Protein AF-A0A4R4PJL5-F1 (afdb_monomer_lite)

Radius of gyration: 44.35 Å; chains: 1; bounding box: 96×37×121 Å

Foldseek 3Di:
DVPVVVVVVVVVVVVVVVVVVVVVVVVVVVVVVVVVVVVVVVVVVVCVVVVVVVVVVVVVVVVVVVVVVVLVVVQVVLVVLQVVCCVQQPALQFDDPVPHAQDEADVPDDDGWHFQAWDDDPNHDTHTDTDDDDVRDDDDDDDPPQQSVLSSLLSNVRSSVSHHDPPPAAAEDEDPVPPCGSCVVVVVVVVVVRYHYDD

Structure (mmCIF, N/CA/C/O backbone):
data_AF-A0A4R4PJL5-F1
#
_entry.id   AF-A0A4R4PJL5-F1
#
loop_
_atom_site.group_PDB
_atom_site.id
_atom_site.type_symbol
_atom_site.label_atom_id
_atom_site.label_alt_id
_atom_site.label_comp_id
_atom_site.label_asym_id
_atom_site.label_entity_id
_atom_site.label_seq_id
_atom_site.pdbx_PDB_ins_code
_atom_site.Cartn_x
_atom_site.Cartn_y
_atom_site.Cartn_z
_atom_site.occupancy
_atom_site.B_iso_or_equiv
_atom_site.auth_seq_id
_atom_site.auth_comp_id
_atom_site.auth_asym_id
_atom_site.auth_atom_id
_atom_site.pdbx_PDB_model_num
ATOM 1 N N . MET A 1 1 ? -71.526 -13.213 85.455 1.00 49.28 1 MET A N 1
ATOM 2 C CA . MET A 1 1 ? -71.205 -12.219 84.395 1.00 49.28 1 MET A CA 1
ATOM 3 C C . MET A 1 1 ? -69.701 -11.999 84.158 1.00 49.28 1 MET A C 1
ATOM 5 O O . MET A 1 1 ? -69.358 -11.581 83.060 1.00 49.28 1 MET A O 1
ATOM 9 N N . ALA A 1 2 ? -68.799 -12.297 85.107 1.00 59.19 2 ALA A N 1
ATOM 10 C CA . ALA A 1 2 ? -67.344 -12.123 84.934 1.00 59.19 2 ALA A CA 1
ATOM 11 C C . ALA A 1 2 ? -66.701 -13.035 83.856 1.00 59.19 2 ALA A C 1
ATOM 13 O O . ALA A 1 2 ? -65.750 -12.634 83.193 1.00 59.19 2 ALA A O 1
ATOM 14 N N . ASP A 1 3 ? -67.277 -14.215 83.620 1.00 73.62 3 ASP A N 1
ATOM 15 C CA . ASP A 1 3 ? -66.709 -15.276 82.773 1.00 73.62 3 ASP A CA 1
ATOM 16 C C . ASP A 1 3 ? -66.731 -14.956 81.258 1.00 73.62 3 ASP A C 1
ATOM 18 O O . ASP A 1 3 ? -65.735 -15.085 80.546 1.00 73.62 3 ASP A O 1
ATOM 22 N N . ARG A 1 4 ? -67.835 -14.372 80.761 1.00 75.88 4 ARG A N 1
ATOM 23 C CA . ARG A 1 4 ? -67.948 -13.934 79.353 1.00 75.88 4 ARG A CA 1
ATOM 24 C C . ARG A 1 4 ? -66.976 -12.808 78.997 1.00 75.88 4 ARG A C 1
ATOM 26 O O . ARG A 1 4 ? -66.487 -12.761 77.873 1.00 75.88 4 ARG A O 1
ATOM 33 N N . ARG A 1 5 ? -66.688 -11.896 79.935 1.00 79.81 5 ARG A N 1
ATOM 34 C CA . ARG A 1 5 ? -65.747 -10.781 79.717 1.00 79.81 5 ARG A CA 1
ATOM 35 C C . ARG A 1 5 ? -64.306 -11.284 79.623 1.00 79.81 5 ARG A C 1
ATOM 37 O O . ARG A 1 5 ? -63.577 -10.849 78.737 1.00 79.81 5 ARG A O 1
ATOM 44 N N . ALA A 1 6 ? -63.923 -12.228 80.483 1.00 82.38 6 ALA A N 1
ATOM 45 C CA . ALA A 1 6 ? -62.601 -12.851 80.457 1.00 82.38 6 ALA A CA 1
ATOM 46 C C . ALA A 1 6 ? -62.358 -13.644 79.159 1.00 82.38 6 ALA A C 1
ATOM 48 O O . ALA A 1 6 ? -61.310 -13.483 78.529 1.00 82.38 6 ALA A O 1
ATOM 49 N N . GLN A 1 7 ? -63.351 -14.416 78.697 1.00 83.75 7 GLN A N 1
ATOM 50 C CA . GLN A 1 7 ? -63.283 -15.118 77.407 1.00 83.75 7 GLN A CA 1
ATOM 51 C C . GLN A 1 7 ? -63.130 -14.161 76.218 1.00 83.75 7 GLN A C 1
ATOM 53 O O . GLN A 1 7 ? -62.344 -14.424 75.308 1.00 83.75 7 GLN A O 1
ATOM 58 N N . LEU A 1 8 ? -63.845 -13.031 76.227 1.00 88.69 8 LEU A N 1
ATOM 59 C CA . LEU A 1 8 ? -63.773 -12.046 75.146 1.00 88.69 8 LEU A CA 1
ATOM 60 C C . LEU A 1 8 ? -62.391 -11.381 75.084 1.00 88.69 8 LEU A C 1
ATOM 62 O O . LEU A 1 8 ? -61.815 -11.263 74.005 1.00 88.69 8 LEU A O 1
ATOM 66 N N . VAL A 1 9 ? -61.819 -11.027 76.240 1.00 90.88 9 VAL A N 1
ATOM 67 C CA . VAL A 1 9 ? -60.454 -10.481 76.334 1.00 90.88 9 VAL A CA 1
ATOM 68 C C . VAL A 1 9 ? -59.410 -11.503 75.877 1.00 90.88 9 VAL A C 1
ATOM 70 O O . VAL A 1 9 ? -58.484 -11.141 75.152 1.00 90.88 9 VAL A O 1
ATOM 73 N N . SER A 1 10 ? -59.556 -12.776 76.257 1.00 91.44 10 SER A N 1
ATOM 74 C CA . SER A 1 10 ? -58.660 -13.854 75.816 1.00 91.44 10 SER A CA 1
ATOM 75 C C . SER A 1 10 ? -58.703 -14.040 74.296 1.00 91.44 10 SER A C 1
ATOM 77 O O . SER A 1 10 ? -57.653 -14.064 73.654 1.00 91.44 10 SER A O 1
ATOM 79 N N . ARG A 1 11 ? -59.904 -14.059 73.702 1.00 91.50 11 ARG A N 1
ATOM 80 C CA . ARG A 1 11 ? -60.079 -14.167 72.248 1.00 91.50 11 ARG A CA 1
ATOM 81 C C . ARG A 1 11 ? -59.463 -12.977 71.511 1.00 91.50 11 ARG A C 1
ATOM 83 O O . ARG A 1 11 ? -58.717 -13.190 70.564 1.00 91.50 11 ARG A O 1
ATOM 90 N N . VAL A 1 12 ? -59.706 -11.748 71.975 1.00 93.06 12 VAL A N 1
ATOM 91 C CA . VAL A 1 12 ? -59.110 -10.535 71.384 1.00 93.06 12 VAL A CA 1
ATOM 92 C C . VAL A 1 12 ? -57.582 -10.575 71.463 1.00 93.06 12 VAL A C 1
ATOM 94 O O . VAL A 1 12 ? -56.914 -10.271 70.477 1.00 93.06 12 VAL A O 1
ATOM 97 N N . ARG A 1 13 ? -57.011 -10.997 72.599 1.00 94.25 13 ARG A N 1
ATOM 98 C CA . ARG A 1 13 ? -55.556 -11.175 72.736 1.00 94.25 13 ARG A CA 1
ATOM 99 C C . ARG A 1 13 ? -55.007 -12.232 71.781 1.00 94.25 13 ARG A C 1
ATOM 101 O O . ARG A 1 13 ? -53.966 -11.983 71.186 1.00 94.25 13 ARG A O 1
ATOM 108 N N . GLY A 1 14 ? -55.704 -13.357 71.614 1.00 94.62 14 GLY A N 1
ATOM 109 C CA . GLY A 1 14 ? -55.338 -14.396 70.649 1.00 94.62 14 GLY A CA 1
ATOM 110 C C . GLY A 1 14 ? -55.304 -13.854 69.221 1.00 94.62 14 GLY A C 1
ATOM 111 O O . GLY A 1 14 ? -54.267 -13.896 68.573 1.00 94.62 14 GLY A O 1
ATOM 112 N N . THR A 1 15 ? -56.389 -13.214 68.776 1.00 94.69 15 THR A N 1
ATOM 113 C CA . THR A 1 15 ? -56.478 -12.645 67.421 1.00 94.69 15 THR A CA 1
ATOM 114 C C . THR A 1 15 ? -55.427 -11.560 67.168 1.00 94.69 15 THR A C 1
ATOM 116 O O . THR A 1 15 ? -54.854 -11.499 66.082 1.00 94.69 15 THR A O 1
ATOM 119 N N . LEU A 1 16 ? -55.134 -10.713 68.162 1.00 95.44 16 LEU A N 1
ATOM 120 C CA . LEU A 1 16 ? -54.072 -9.709 68.055 1.00 95.44 16 LEU A CA 1
ATOM 121 C C . LEU A 1 16 ? -52.676 -10.341 68.023 1.00 95.44 16 LEU A C 1
ATOM 123 O O . LEU A 1 16 ? -51.830 -9.874 67.264 1.00 95.44 16 LEU A O 1
ATOM 127 N N . ALA A 1 17 ? -52.429 -11.389 68.812 1.00 94.94 17 ALA A N 1
ATOM 128 C CA . ALA A 1 17 ? -51.160 -12.113 68.798 1.00 94.94 17 ALA A CA 1
ATOM 129 C C . ALA A 1 17 ? -50.922 -12.795 67.442 1.00 94.94 17 ALA A C 1
ATOM 131 O O . ALA A 1 17 ? -49.832 -12.660 66.883 1.00 94.94 17 ALA A O 1
ATOM 132 N N . ASP A 1 18 ? -51.953 -13.425 66.878 1.00 95.75 18 ASP A N 1
ATOM 133 C CA . ASP A 1 18 ? -51.903 -14.055 65.555 1.00 95.75 18 ASP A CA 1
ATOM 134 C C . ASP A 1 18 ? -51.653 -13.018 64.454 1.00 95.75 18 ASP A C 1
ATOM 136 O O . ASP A 1 18 ? -50.764 -13.189 63.615 1.00 95.75 18 ASP A O 1
ATOM 140 N N . ALA A 1 19 ? -52.380 -11.896 64.482 1.00 95.81 19 ALA A N 1
ATOM 141 C CA . ALA A 1 19 ? -52.200 -10.807 63.524 1.00 95.81 19 ALA A CA 1
ATOM 142 C C . ALA A 1 19 ? -50.794 -10.185 63.614 1.00 95.81 19 ALA A C 1
ATOM 144 O O . ALA A 1 19 ? -50.159 -9.911 62.589 1.00 95.81 19 ALA A O 1
ATOM 145 N N . LEU A 1 20 ? -50.279 -9.994 64.832 1.00 96.62 20 LEU A N 1
ATOM 146 C CA . LEU A 1 20 ? -48.929 -9.484 65.072 1.00 96.62 20 LEU A CA 1
ATOM 147 C C . LEU A 1 20 ? -47.867 -10.474 64.575 1.00 96.62 20 LEU A C 1
ATOM 149 O O . LEU A 1 20 ? -46.903 -10.061 63.929 1.00 96.62 20 LEU A O 1
ATOM 153 N N . GLY A 1 21 ? -48.056 -11.769 64.839 1.00 96.88 21 GLY A N 1
ATOM 154 C CA . GLY A 1 21 ? -47.198 -12.846 64.346 1.00 96.88 21 GLY A CA 1
ATOM 155 C C . GLY A 1 21 ? -47.143 -12.869 62.820 1.00 96.88 21 GLY A C 1
ATOM 156 O O . GLY A 1 21 ? -46.063 -12.754 62.244 1.00 96.88 21 GLY A O 1
ATOM 157 N N . ALA A 1 22 ? -48.305 -12.889 62.163 1.00 96.62 22 ALA A N 1
ATOM 158 C CA . ALA A 1 22 ? -48.406 -12.861 60.705 1.00 96.62 22 ALA A CA 1
ATOM 159 C C . ALA A 1 22 ? -47.743 -11.614 60.095 1.00 96.62 22 ALA A C 1
ATOM 161 O O . ALA A 1 22 ? -47.045 -11.706 59.082 1.00 96.62 22 ALA A O 1
ATOM 162 N N . THR A 1 23 ? -47.916 -10.447 60.723 1.00 97.00 23 THR A N 1
ATOM 163 C CA . THR A 1 23 ? -47.297 -9.195 60.263 1.00 97.00 23 THR A CA 1
ATOM 164 C C . THR A 1 23 ? -45.775 -9.235 60.403 1.00 97.00 23 THR A C 1
ATOM 166 O O . THR A 1 23 ? -45.067 -8.828 59.482 1.00 97.00 23 THR A O 1
ATOM 169 N N . ARG A 1 24 ? -45.252 -9.778 61.510 1.00 97.06 24 ARG A N 1
ATOM 170 C CA . ARG A 1 24 ? -43.805 -9.956 61.718 1.00 97.06 24 ARG A CA 1
ATOM 171 C C . ARG A 1 24 ? -43.193 -10.919 60.707 1.00 97.06 24 ARG A C 1
ATOM 173 O O . ARG A 1 24 ? -42.145 -10.605 60.152 1.00 97.06 24 ARG A O 1
ATOM 180 N N . THR A 1 25 ? -43.856 -12.039 60.417 1.00 97.50 25 THR A N 1
ATOM 181 C CA . THR A 1 25 ? -43.397 -12.990 59.394 1.00 97.50 25 THR A CA 1
ATOM 182 C C . THR A 1 25 ? -43.346 -12.342 58.011 1.00 97.50 25 THR A C 1
ATOM 184 O O . THR A 1 25 ? -42.352 -12.497 57.306 1.00 97.50 25 THR A O 1
ATOM 187 N N . ARG A 1 26 ? -44.370 -11.560 57.634 1.00 97.38 26 ARG A N 1
ATOM 188 C CA . ARG A 1 26 ? -44.377 -10.815 56.361 1.00 97.38 26 ARG A CA 1
ATOM 189 C C . ARG A 1 26 ? -43.272 -9.765 56.297 1.00 97.38 26 ARG A C 1
ATOM 191 O O . ARG A 1 26 ? -42.613 -9.651 55.270 1.00 97.38 26 ARG A O 1
ATOM 198 N N . LEU A 1 27 ? -43.054 -9.019 57.383 1.00 97.56 27 LEU A N 1
ATOM 199 C CA . LEU A 1 27 ? -41.984 -8.023 57.449 1.00 97.56 27 LEU A CA 1
ATOM 200 C C . LEU A 1 27 ? -40.609 -8.680 57.305 1.00 97.56 27 LEU A C 1
ATOM 202 O O . LEU A 1 27 ? -39.792 -8.199 56.527 1.00 97.56 27 LEU A O 1
ATOM 206 N N . PHE A 1 28 ? -40.373 -9.785 58.015 1.00 97.81 28 PHE A N 1
ATOM 207 C CA . PHE A 1 28 ? -39.121 -10.528 57.920 1.00 97.81 28 PHE A CA 1
ATOM 208 C C . PHE A 1 28 ? -38.890 -11.049 56.496 1.00 97.81 28 PHE A C 1
ATOM 210 O O . PHE A 1 28 ? -37.830 -10.802 55.929 1.00 97.81 28 PHE A O 1
ATOM 217 N N . ALA A 1 29 ? -39.902 -11.667 55.875 1.00 97.62 29 ALA A N 1
ATOM 218 C CA . ALA A 1 29 ? -39.821 -12.126 54.487 1.00 97.62 29 ALA A CA 1
ATOM 219 C C . ALA A 1 29 ? -39.496 -10.977 53.514 1.00 97.62 29 ALA A C 1
ATOM 221 O O . ALA A 1 29 ? -38.569 -11.092 52.715 1.00 97.62 29 ALA A O 1
ATOM 222 N N . ALA A 1 30 ? -40.178 -9.833 53.644 1.00 97.50 30 ALA A N 1
ATOM 223 C CA . ALA A 1 30 ? -39.917 -8.652 52.821 1.00 97.50 30 ALA A CA 1
ATOM 224 C C . ALA A 1 30 ? -38.500 -8.081 53.037 1.00 97.50 30 ALA A C 1
ATOM 226 O O . ALA A 1 30 ? -37.852 -7.639 52.088 1.00 97.50 30 ALA A O 1
ATOM 227 N N . GLN A 1 31 ? -37.984 -8.105 54.271 1.00 98.19 31 GLN A N 1
ATOM 228 C CA . GLN A 1 31 ? -36.610 -7.689 54.578 1.00 98.19 31 GLN A CA 1
ATOM 229 C C . GLN A 1 31 ? -35.574 -8.638 53.963 1.00 98.19 31 GLN A C 1
ATOM 231 O O . GLN A 1 31 ? -34.559 -8.175 53.427 1.00 98.19 31 GLN A O 1
ATOM 236 N N . THR A 1 32 ? -35.829 -9.947 53.993 1.00 98.06 32 THR A N 1
ATOM 237 C CA . THR A 1 32 ? -34.982 -10.946 53.332 1.00 98.06 32 THR A CA 1
ATOM 238 C C . THR A 1 32 ? -34.979 -10.745 51.815 1.00 98.06 32 THR A C 1
ATOM 240 O O . THR A 1 32 ? -33.905 -10.685 51.214 1.00 98.06 32 THR A O 1
ATOM 243 N N . GLU A 1 33 ? -36.148 -10.553 51.199 1.00 97.62 33 GLU A N 1
ATOM 244 C CA . GLU A 1 33 ? -36.272 -10.282 49.759 1.00 97.62 33 GLU A CA 1
ATOM 245 C C . GLU A 1 33 ? -35.556 -8.991 49.347 1.00 97.62 33 GLU A C 1
ATOM 247 O O . GLU A 1 33 ? -34.807 -8.981 48.366 1.00 97.62 33 GLU A O 1
ATOM 252 N N . LEU A 1 34 ? -35.715 -7.913 50.122 1.00 97.94 34 LEU A N 1
ATOM 253 C CA . LEU A 1 34 ? -35.029 -6.645 49.875 1.00 97.94 34 LEU A CA 1
ATOM 254 C C . LEU A 1 34 ? -33.505 -6.804 49.934 1.00 97.94 34 LEU A C 1
ATOM 256 O O . LEU A 1 34 ? -32.790 -6.251 49.096 1.00 97.94 34 LEU A O 1
ATOM 260 N N . THR A 1 35 ? -33.003 -7.559 50.911 1.00 98.00 35 THR A N 1
ATOM 261 C CA . THR A 1 35 ? -31.564 -7.810 51.070 1.00 98.00 35 THR A CA 1
ATOM 262 C C . THR A 1 35 ? -31.025 -8.607 49.883 1.00 98.00 35 THR A C 1
ATOM 264 O O . THR A 1 35 ? -30.080 -8.164 49.226 1.00 98.00 35 THR A O 1
ATOM 267 N N . ALA A 1 36 ? -31.699 -9.697 49.508 1.00 97.69 36 ALA A N 1
ATOM 268 C CA . ALA A 1 36 ? -31.338 -10.500 48.341 1.00 97.69 36 ALA A CA 1
ATOM 269 C C . ALA A 1 36 ? -31.388 -9.690 47.027 1.00 97.69 36 ALA A C 1
ATOM 271 O O . ALA A 1 36 ? -30.519 -9.837 46.158 1.00 97.69 36 ALA A O 1
ATOM 272 N N . GLY A 1 37 ? -32.380 -8.805 46.881 1.00 97.88 37 GLY A N 1
ATOM 273 C CA . GLY A 1 37 ? -32.510 -7.900 45.738 1.00 97.88 37 GLY A CA 1
ATOM 274 C C . GLY A 1 37 ? -31.362 -6.893 45.649 1.00 97.88 37 GLY A C 1
ATOM 275 O O . GLY A 1 37 ? -30.781 -6.711 44.575 1.00 97.88 37 GLY A O 1
ATOM 276 N N . ARG A 1 38 ? -30.974 -6.287 46.779 1.00 98.12 38 ARG A N 1
ATOM 277 C CA . ARG A 1 38 ? -29.840 -5.347 46.857 1.00 98.12 38 ARG A CA 1
ATOM 278 C C . ARG A 1 38 ? -28.518 -6.013 46.498 1.00 98.12 38 ARG A C 1
ATOM 280 O O . ARG A 1 38 ? -27.750 -5.454 45.716 1.00 98.12 38 ARG A O 1
ATOM 287 N N . GLU A 1 39 ? -28.273 -7.218 46.999 1.00 98.00 39 GLU A N 1
ATOM 288 C CA . GLU A 1 39 ? -27.071 -7.977 46.652 1.00 98.00 39 GLU A CA 1
ATOM 289 C C . GLU A 1 39 ? -27.025 -8.342 45.165 1.00 98.00 39 GLU A C 1
ATOM 291 O O . GLU A 1 39 ? -25.975 -8.229 44.524 1.00 98.00 39 GLU A O 1
ATOM 296 N N . ARG A 1 40 ? -28.164 -8.750 44.587 1.00 97.25 40 ARG A N 1
ATOM 297 C CA . ARG A 1 40 ? -28.263 -9.043 43.151 1.00 97.25 40 ARG A CA 1
ATOM 298 C C . ARG A 1 40 ? -27.968 -7.801 42.315 1.00 97.25 40 ARG A C 1
ATOM 300 O O . ARG A 1 40 ? -27.161 -7.885 41.393 1.00 97.25 40 ARG A O 1
ATOM 307 N N . LEU A 1 41 ? -28.551 -6.654 42.666 1.00 97.75 41 LEU A N 1
ATOM 308 C CA . LEU A 1 41 ? -28.287 -5.384 41.988 1.00 97.75 41 LEU A CA 1
ATOM 309 C C . LEU A 1 41 ? -26.807 -4.987 42.085 1.00 97.75 41 LEU A C 1
ATOM 311 O O . LEU A 1 41 ? -26.222 -4.579 41.085 1.00 97.75 41 LEU A O 1
ATOM 315 N N . ALA A 1 42 ? -26.184 -5.145 43.255 1.00 97.38 42 ALA A N 1
ATOM 316 C CA . ALA A 1 42 ? -24.764 -4.851 43.442 1.00 97.38 42 ALA A CA 1
ATOM 317 C C . ALA A 1 42 ? -23.860 -5.755 42.584 1.00 97.38 42 ALA A C 1
ATOM 319 O O . ALA A 1 42 ? -22.874 -5.284 42.016 1.00 97.38 42 ALA A O 1
ATOM 320 N N . ARG A 1 43 ? -24.195 -7.046 42.443 1.00 96.75 43 ARG A N 1
ATOM 321 C CA . ARG A 1 43 ? -23.483 -7.961 41.531 1.00 96.75 43 ARG A CA 1
ATOM 322 C C . ARG A 1 43 ? -23.652 -7.558 40.069 1.00 96.75 43 ARG A C 1
ATOM 324 O O . ARG A 1 43 ? -22.658 -7.490 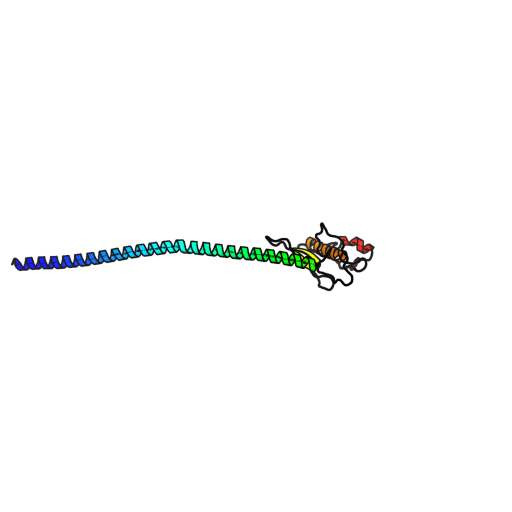39.356 1.00 96.75 43 ARG A O 1
ATOM 331 N N . VAL A 1 44 ? -24.878 -7.248 39.644 1.00 97.56 44 VAL A N 1
ATOM 332 C CA . VAL A 1 44 ? -25.156 -6.825 38.262 1.00 97.56 44 VAL A CA 1
ATOM 333 C C . VAL A 1 44 ? -24.429 -5.526 37.931 1.00 97.56 44 VAL A C 1
ATOM 335 O O . VAL A 1 44 ? -23.822 -5.438 36.874 1.00 97.56 44 VAL A O 1
ATOM 338 N N . ARG A 1 45 ? -24.423 -4.540 38.836 1.00 97.06 45 ARG A N 1
ATOM 339 C CA . ARG A 1 45 ? -23.715 -3.268 38.622 1.00 97.06 45 ARG A CA 1
ATOM 340 C C . ARG A 1 45 ? -22.204 -3.447 38.487 1.00 97.06 45 ARG A C 1
ATOM 342 O O . ARG A 1 45 ? -21.622 -2.837 37.601 1.00 97.06 45 ARG A O 1
ATOM 349 N N . ARG A 1 46 ? -21.587 -4.299 39.314 1.00 96.00 46 ARG A N 1
ATOM 350 C CA . ARG A 1 46 ? -20.157 -4.631 39.176 1.00 96.00 46 ARG A CA 1
ATOM 351 C C . ARG A 1 46 ? -19.867 -5.315 37.846 1.00 96.00 46 ARG A C 1
ATOM 353 O O . ARG A 1 46 ? -19.022 -4.846 37.099 1.00 96.00 46 ARG A O 1
ATOM 360 N N . ALA A 1 47 ? -20.639 -6.345 37.502 1.00 94.75 47 ALA A N 1
ATOM 361 C CA . ALA A 1 47 ? -20.478 -7.038 36.227 1.00 94.75 47 ALA A CA 1
ATOM 362 C C . ALA A 1 47 ? -20.683 -6.098 35.024 1.00 94.75 47 ALA A C 1
ATOM 364 O O . ALA A 1 47 ? -19.936 -6.173 34.056 1.00 94.75 47 ALA A O 1
ATOM 365 N N . ALA A 1 48 ? -21.658 -5.188 35.093 1.00 94.25 48 ALA A N 1
ATOM 366 C CA . ALA A 1 48 ? -21.923 -4.212 34.041 1.00 94.25 48 ALA A CA 1
ATOM 367 C C . ALA A 1 48 ? -20.786 -3.191 33.856 1.00 94.25 48 ALA A C 1
ATOM 369 O O . ALA A 1 48 ? -20.657 -2.652 32.763 1.00 94.25 48 ALA A O 1
ATOM 370 N N . ALA A 1 49 ? -19.973 -2.941 34.886 1.00 94.06 49 ALA A N 1
ATOM 371 C CA . ALA A 1 49 ? -18.788 -2.089 34.790 1.00 94.06 49 ALA A CA 1
ATOM 372 C C . ALA A 1 49 ? -17.552 -2.874 34.310 1.00 94.06 49 ALA A C 1
ATOM 374 O O . ALA A 1 49 ? -16.878 -2.458 33.376 1.00 94.06 49 ALA A O 1
ATOM 375 N N . GLU A 1 50 ? -17.291 -4.043 34.898 1.00 95.88 50 GLU A N 1
ATOM 376 C CA . GLU A 1 50 ? -16.059 -4.811 34.661 1.00 95.88 50 GLU A CA 1
ATOM 377 C C . GLU A 1 50 ? -16.054 -5.552 33.313 1.00 95.88 50 GLU A C 1
ATOM 379 O O . GLU A 1 50 ? -15.010 -5.710 32.676 1.00 95.88 50 GLU A O 1
ATOM 384 N N . VAL A 1 51 ? -17.213 -6.047 32.860 1.00 95.75 51 VAL A N 1
ATOM 385 C CA . VAL A 1 51 ? -17.287 -6.855 31.633 1.00 95.75 51 VAL A CA 1
ATOM 386 C C . VAL A 1 51 ? -16.933 -6.037 30.386 1.00 95.75 51 VAL A C 1
ATOM 388 O O . VAL A 1 51 ? -16.103 -6.527 29.617 1.00 95.75 51 VAL A O 1
ATOM 391 N N . PRO A 1 52 ? -17.485 -4.827 30.159 1.00 96.50 52 PRO A N 1
ATOM 392 C CA . PRO A 1 52 ? -17.112 -4.012 29.005 1.00 96.50 52 PRO A CA 1
ATOM 393 C C . PRO A 1 52 ? -15.628 -3.651 28.976 1.00 96.50 52 PRO A C 1
ATOM 395 O O . PRO A 1 52 ? -15.017 -3.751 27.917 1.00 96.50 52 PRO A O 1
ATOM 398 N N . GLU A 1 53 ? -15.034 -3.300 30.121 1.00 95.38 53 GLU A N 1
ATOM 399 C CA . GLU A 1 53 ? -13.601 -2.987 30.209 1.00 95.38 53 GLU A CA 1
ATOM 400 C C . GLU A 1 53 ? -12.744 -4.190 29.817 1.00 95.38 53 GLU A C 1
ATOM 402 O O . GLU A 1 53 ? -11.859 -4.084 28.969 1.00 95.38 53 GLU A O 1
ATOM 407 N N . ARG A 1 54 ? -13.053 -5.370 30.367 1.00 95.50 54 ARG A N 1
ATOM 408 C CA . ARG A 1 54 ? -12.325 -6.601 30.046 1.00 95.50 54 ARG A CA 1
ATOM 409 C C . ARG A 1 54 ? -12.464 -6.989 28.574 1.00 95.50 54 ARG A C 1
ATOM 411 O O . ARG A 1 54 ? -11.486 -7.403 27.958 1.00 95.50 54 ARG A O 1
ATOM 418 N N . VAL A 1 55 ? -13.671 -6.882 28.016 1.00 97.31 55 VAL A N 1
ATOM 419 C CA . VAL A 1 55 ? -13.922 -7.1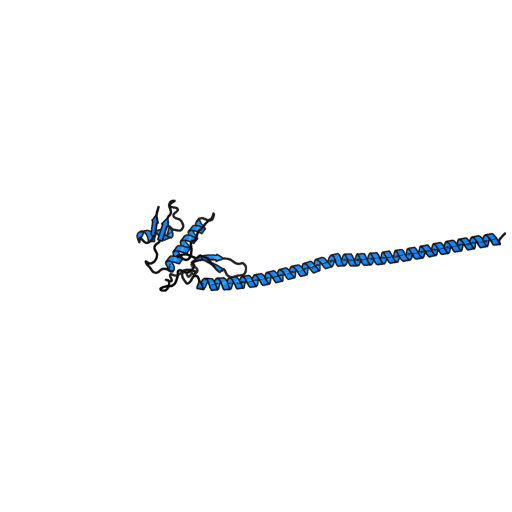83 26.597 1.00 97.31 55 VAL A CA 1
ATOM 420 C C . VAL A 1 55 ? -13.221 -6.166 25.696 1.00 97.31 55 VAL A C 1
ATOM 422 O O . VAL A 1 55 ? -12.634 -6.565 24.694 1.00 97.31 55 VAL A O 1
ATOM 425 N N . GLY A 1 56 ? -13.232 -4.882 26.062 1.00 97.38 56 GLY A N 1
ATOM 426 C CA . GLY A 1 56 ? -12.502 -3.827 25.360 1.00 97.38 56 GLY A CA 1
ATOM 427 C C . GLY A 1 56 ? -11.000 -4.097 25.338 1.00 97.38 56 GLY A C 1
ATOM 428 O O . GLY A 1 56 ? -10.407 -4.136 24.266 1.00 97.38 56 GLY A O 1
ATOM 429 N N . ALA A 1 57 ? -10.411 -4.409 26.494 1.00 96.81 57 ALA A N 1
ATOM 430 C CA . ALA A 1 57 ? -8.989 -4.725 26.602 1.00 96.81 57 ALA A CA 1
ATOM 431 C C . ALA A 1 57 ? -8.587 -5.970 25.792 1.00 96.81 57 ALA A C 1
ATOM 433 O O . ALA A 1 57 ? -7.534 -5.978 25.155 1.00 96.81 57 ALA A O 1
ATOM 434 N N . GLU A 1 58 ? -9.415 -7.021 25.788 1.00 97.75 58 GLU A N 1
ATOM 435 C CA . GLU A 1 58 ? -9.153 -8.204 24.959 1.00 97.75 58 GLU A CA 1
ATOM 436 C C . GLU A 1 58 ? -9.278 -7.875 23.467 1.00 97.75 58 GLU A C 1
ATOM 438 O O . GLU A 1 58 ? -8.417 -8.273 22.687 1.00 97.75 58 GLU A O 1
ATOM 443 N N . ARG A 1 59 ? -10.301 -7.110 23.061 1.00 97.62 59 ARG A N 1
ATOM 444 C CA . ARG A 1 59 ? -10.457 -6.659 21.670 1.00 97.62 59 ARG A CA 1
ATOM 445 C C . ARG A 1 59 ? -9.234 -5.870 21.214 1.00 97.62 59 ARG A C 1
ATOM 447 O O . ARG A 1 59 ? -8.692 -6.168 20.155 1.00 97.62 59 ARG A O 1
ATOM 454 N N . ASP A 1 60 ? -8.803 -4.894 22.002 1.00 98.12 60 ASP A N 1
ATOM 455 C CA . ASP A 1 60 ? -7.694 -4.014 21.638 1.00 98.12 60 ASP A CA 1
ATOM 456 C C . ASP A 1 60 ? -6.374 -4.798 21.556 1.00 98.12 60 ASP A C 1
ATOM 458 O O . ASP A 1 60 ? -5.605 -4.607 20.615 1.00 98.12 60 ASP A O 1
ATOM 462 N N . ARG A 1 61 ? -6.158 -5.775 22.451 1.00 97.62 61 ARG A N 1
ATOM 463 C CA . ARG A 1 61 ? -5.029 -6.713 22.340 1.00 97.62 61 ARG A CA 1
ATOM 464 C C . ARG A 1 61 ? -5.079 -7.511 21.037 1.00 97.62 61 ARG A C 1
ATOM 466 O O . ARG A 1 61 ? -4.065 -7.629 20.358 1.00 97.62 61 ARG A O 1
ATOM 473 N N . ARG A 1 62 ? -6.247 -8.044 20.664 1.00 96.94 62 ARG A N 1
ATOM 474 C CA . ARG A 1 62 ? -6.404 -8.811 19.416 1.00 96.94 62 ARG A CA 1
ATOM 475 C C . ARG A 1 62 ? -6.192 -7.962 18.174 1.00 96.94 62 ARG A C 1
ATOM 477 O O . ARG A 1 62 ? -5.606 -8.458 17.218 1.00 96.94 62 ARG A O 1
ATOM 484 N N . LEU A 1 63 ? -6.646 -6.711 18.185 1.00 97.81 63 LEU A N 1
ATOM 485 C CA . LEU A 1 63 ? -6.374 -5.769 17.101 1.00 97.81 63 LEU A CA 1
ATOM 486 C C . LEU A 1 63 ? -4.871 -5.505 16.981 1.00 97.81 63 LEU A C 1
ATOM 488 O O . LEU A 1 63 ? -4.333 -5.659 15.892 1.00 97.81 63 LEU A O 1
ATOM 492 N N . ALA A 1 64 ? -4.175 -5.264 18.096 1.00 96.69 64 ALA A N 1
ATOM 493 C CA . ALA A 1 64 ? -2.722 -5.096 18.089 1.00 96.69 64 ALA A CA 1
ATOM 494 C C . ALA A 1 64 ? -1.982 -6.340 17.552 1.00 96.69 64 ALA A C 1
ATOM 496 O O . ALA A 1 64 ? -1.098 -6.213 16.710 1.00 96.69 64 ALA A O 1
ATOM 497 N N . GLU A 1 65 ? -2.381 -7.551 17.963 1.00 96.56 65 GLU A N 1
ATOM 498 C CA . GLU A 1 65 ? -1.822 -8.813 17.439 1.00 96.56 65 GLU A CA 1
ATOM 499 C C . GLU A 1 65 ? -2.094 -9.009 15.932 1.00 96.56 65 GLU A C 1
ATOM 501 O O . GLU A 1 65 ? -1.330 -9.669 15.219 1.00 96.56 65 GLU A O 1
ATOM 506 N N . ILE A 1 66 ? -3.226 -8.514 15.429 1.00 96.31 66 ILE A N 1
ATOM 507 C CA . ILE A 1 66 ? -3.563 -8.539 14.001 1.00 96.31 66 ILE A CA 1
ATOM 508 C C . ILE A 1 66 ? -2.673 -7.547 13.250 1.00 96.31 66 ILE A C 1
ATOM 510 O O . ILE A 1 66 ? -2.027 -7.943 12.277 1.00 96.31 66 ILE A O 1
ATOM 514 N N . ASP A 1 67 ? -2.583 -6.311 13.733 1.00 94.62 67 ASP A N 1
ATOM 515 C CA . ASP A 1 67 ? -1.790 -5.244 13.123 1.00 94.62 67 ASP A CA 1
ATOM 516 C C . ASP A 1 67 ? -0.306 -5.615 13.059 1.00 94.62 67 ASP A C 1
ATOM 518 O O . ASP A 1 67 ? 0.315 -5.480 12.005 1.00 94.62 67 ASP A O 1
ATOM 522 N N . GLU A 1 68 ? 0.250 -6.180 14.133 1.00 93.56 68 GLU A N 1
ATOM 523 C CA . GLU A 1 68 ? 1.645 -6.632 14.175 1.00 93.56 68 GLU A CA 1
ATOM 524 C C . GLU A 1 68 ? 1.923 -7.726 13.132 1.00 93.56 68 GLU A C 1
ATOM 526 O O . GLU A 1 68 ? 2.895 -7.652 12.373 1.00 93.56 68 GLU A O 1
ATOM 531 N N . ARG A 1 69 ? 1.034 -8.723 13.019 1.00 94.12 69 ARG A N 1
ATOM 532 C CA . ARG A 1 69 ? 1.167 -9.781 12.004 1.00 94.12 69 ARG A CA 1
ATOM 533 C C . ARG A 1 69 ? 1.044 -9.234 10.585 1.00 94.12 69 ARG A C 1
ATOM 535 O O . ARG A 1 69 ? 1.759 -9.701 9.693 1.00 94.12 69 ARG A O 1
ATOM 542 N N . HIS A 1 70 ? 0.146 -8.278 10.353 1.00 93.44 70 HIS A N 1
ATOM 543 C CA . HIS A 1 70 ? 0.013 -7.640 9.045 1.00 93.44 70 HIS A CA 1
ATOM 544 C C . HIS A 1 70 ? 1.236 -6.796 8.702 1.00 93.44 70 HIS A C 1
ATOM 546 O O . HIS A 1 70 ? 1.724 -6.913 7.580 1.00 93.44 70 HIS A O 1
ATOM 552 N N . ALA A 1 71 ? 1.773 -6.031 9.652 1.00 92.00 71 ALA A N 1
ATOM 553 C CA . ALA A 1 71 ? 2.994 -5.257 9.465 1.00 92.00 71 ALA A CA 1
ATOM 554 C C . ALA A 1 71 ? 4.168 -6.166 9.077 1.00 92.00 71 ALA A C 1
ATOM 556 O O . ALA A 1 71 ? 4.773 -5.966 8.025 1.00 92.00 71 ALA A O 1
ATOM 557 N N . ALA A 1 72 ? 4.409 -7.242 9.836 1.00 91.81 72 ALA A N 1
ATOM 558 C CA . ALA A 1 72 ? 5.465 -8.206 9.524 1.00 91.81 72 ALA A CA 1
ATOM 559 C C . ALA A 1 72 ? 5.293 -8.832 8.127 1.00 91.81 72 ALA A C 1
ATOM 561 O O . ALA A 1 72 ? 6.258 -8.984 7.373 1.00 91.81 72 ALA A O 1
ATOM 562 N N . ARG A 1 73 ? 4.051 -9.163 7.745 1.00 94.75 73 ARG A N 1
ATOM 563 C CA . ARG A 1 73 ? 3.751 -9.719 6.420 1.00 94.75 73 ARG A CA 1
ATOM 564 C C . ARG A 1 73 ? 3.959 -8.703 5.298 1.00 94.75 73 ARG A C 1
ATOM 566 O O . ARG A 1 73 ? 4.453 -9.087 4.241 1.00 94.75 73 ARG A O 1
ATOM 573 N N . ILE A 1 74 ? 3.584 -7.443 5.506 1.00 94.31 74 ILE A N 1
ATOM 574 C CA . ILE A 1 74 ? 3.802 -6.359 4.541 1.00 94.31 74 ILE A CA 1
ATOM 575 C C . ILE A 1 74 ? 5.302 -6.144 4.333 1.00 94.31 74 ILE A C 1
ATOM 577 O O . ILE A 1 74 ? 5.738 -6.115 3.185 1.00 94.31 74 ILE A O 1
ATOM 581 N N . THR A 1 75 ? 6.095 -6.079 5.406 1.00 94.25 75 THR A N 1
ATOM 582 C CA . THR A 1 75 ? 7.558 -5.943 5.318 1.00 94.25 75 THR A CA 1
ATOM 583 C C . THR A 1 75 ? 8.184 -7.096 4.534 1.00 94.25 75 THR A C 1
ATOM 585 O O . THR A 1 75 ? 8.996 -6.867 3.638 1.00 94.25 75 THR A O 1
ATOM 588 N N . GLU A 1 76 ? 7.769 -8.336 4.799 1.00 95.25 76 GLU A N 1
ATOM 589 C CA . GLU A 1 76 ? 8.277 -9.503 4.071 1.00 95.25 76 GLU A CA 1
ATOM 590 C C . GLU A 1 76 ? 7.868 -9.501 2.588 1.00 95.25 76 GLU A C 1
ATOM 592 O O . GLU A 1 76 ? 8.678 -9.824 1.717 1.00 95.25 76 GLU A O 1
ATOM 597 N N . LEU A 1 77 ? 6.629 -9.116 2.269 1.00 95.88 77 LEU A N 1
ATOM 598 C CA . LEU A 1 77 ? 6.177 -8.996 0.879 1.00 95.88 77 LEU A CA 1
ATOM 599 C C . LEU A 1 77 ? 6.902 -7.869 0.140 1.00 95.88 77 LEU A C 1
ATOM 601 O O . LEU A 1 77 ? 7.289 -8.063 -1.010 1.00 95.88 77 LEU A O 1
ATOM 605 N N . ALA A 1 78 ? 7.129 -6.731 0.796 1.00 95.94 78 ALA A N 1
ATOM 606 C CA . ALA A 1 78 ? 7.894 -5.619 0.242 1.00 95.94 78 ALA A CA 1
ATOM 607 C C . ALA A 1 78 ? 9.333 -6.045 -0.076 1.00 95.94 78 ALA A C 1
ATOM 609 O O . ALA A 1 78 ? 9.812 -5.803 -1.183 1.00 95.94 78 ALA A O 1
ATOM 610 N N . ARG A 1 79 ? 9.987 -6.772 0.842 1.00 94.62 79 ARG A N 1
ATOM 611 C CA . ARG A 1 79 ? 11.324 -7.342 0.618 1.00 94.62 79 ARG A CA 1
ATOM 612 C C . ARG A 1 79 ? 11.347 -8.264 -0.603 1.00 94.62 79 ARG A C 1
ATOM 614 O O . ARG A 1 79 ? 12.188 -8.092 -1.482 1.00 94.62 79 ARG A O 1
ATOM 621 N N . ARG A 1 80 ? 10.399 -9.204 -0.701 1.00 96.12 80 ARG A N 1
ATOM 622 C CA . ARG A 1 80 ? 10.296 -10.121 -1.854 1.00 96.12 80 ARG A CA 1
ATOM 623 C C . ARG A 1 80 ? 10.018 -9.390 -3.163 1.00 96.12 80 ARG A C 1
ATOM 625 O O . ARG A 1 80 ? 10.586 -9.752 -4.185 1.00 96.12 80 ARG A O 1
ATOM 632 N N . ALA A 1 81 ? 9.163 -8.371 -3.140 1.00 95.00 81 ALA A N 1
ATOM 633 C CA . ALA A 1 81 ? 8.873 -7.557 -4.315 1.00 95.00 81 ALA A CA 1
ATOM 634 C C . ALA A 1 81 ? 10.110 -6.766 -4.765 1.00 95.00 81 ALA A C 1
ATOM 636 O O . ALA A 1 81 ? 10.407 -6.725 -5.956 1.00 95.00 81 ALA A O 1
ATOM 637 N N . ALA A 1 82 ? 10.874 -6.200 -3.827 1.00 92.56 82 ALA A N 1
ATOM 638 C CA . ALA A 1 82 ? 12.133 -5.525 -4.129 1.00 92.56 82 ALA A CA 1
ATOM 639 C C . ALA A 1 82 ? 13.192 -6.492 -4.686 1.00 92.56 82 ALA A C 1
ATOM 641 O O . ALA A 1 82 ? 13.950 -6.117 -5.575 1.00 92.56 82 ALA A O 1
ATOM 642 N N . GLU A 1 83 ? 13.241 -7.737 -4.204 1.00 93.19 83 GLU A N 1
ATOM 643 C CA . GLU A 1 83 ? 14.099 -8.786 -4.771 1.00 93.19 83 GLU A CA 1
ATOM 644 C C . GLU A 1 83 ? 13.667 -9.186 -6.183 1.00 93.19 83 GLU A C 1
ATOM 646 O O . GLU A 1 83 ? 14.512 -9.234 -7.074 1.00 93.19 83 GLU A O 1
ATOM 651 N N . ALA A 1 84 ? 12.370 -9.403 -6.414 1.00 93.62 84 ALA A N 1
ATOM 652 C CA . ALA A 1 84 ? 11.831 -9.691 -7.742 1.00 93.62 84 ALA A CA 1
ATOM 653 C C . ALA A 1 84 ? 12.126 -8.552 -8.731 1.00 93.62 84 ALA A C 1
ATOM 655 O O . ALA A 1 84 ? 12.568 -8.802 -9.848 1.00 93.62 84 ALA A O 1
ATOM 656 N N . ALA A 1 85 ? 11.997 -7.296 -8.294 1.00 92.62 85 ALA A N 1
ATOM 657 C CA . ALA A 1 85 ? 12.296 -6.128 -9.117 1.00 92.62 85 ALA A CA 1
ATOM 658 C C . ALA A 1 85 ? 13.747 -6.099 -9.637 1.00 92.62 85 ALA A C 1
ATOM 660 O O . ALA A 1 85 ? 13.985 -5.581 -10.725 1.00 92.62 85 ALA A O 1
ATOM 661 N N . ARG A 1 86 ? 14.716 -6.672 -8.903 1.00 89.00 86 ARG A N 1
ATOM 662 C CA . ARG A 1 86 ? 16.116 -6.765 -9.368 1.00 89.00 86 ARG A CA 1
ATOM 663 C C . ARG A 1 86 ? 16.278 -7.719 -10.551 1.00 89.00 86 ARG A C 1
ATOM 665 O O . ARG A 1 86 ? 17.183 -7.516 -11.352 1.00 89.00 86 ARG A O 1
ATOM 672 N N . TRP A 1 87 ? 15.429 -8.741 -10.640 1.00 89.38 87 TRP A N 1
ATOM 673 C CA . TRP A 1 87 ? 15.428 -9.702 -11.743 1.00 89.38 87 TRP A CA 1
ATOM 674 C C . TRP A 1 87 ? 14.672 -9.167 -12.959 1.00 89.38 87 TRP A C 1
ATOM 676 O O . TRP A 1 87 ? 15.145 -9.317 -14.078 1.00 89.38 87 TRP A O 1
ATOM 686 N N . GLU A 1 88 ? 13.538 -8.502 -12.734 1.00 91.69 88 GLU A N 1
ATOM 687 C CA . GLU A 1 88 ? 12.681 -7.980 -13.809 1.00 91.69 88 GLU A CA 1
ATOM 688 C C . GLU A 1 88 ? 13.257 -6.738 -14.508 1.00 91.69 88 GLU A C 1
ATOM 690 O O . GLU A 1 88 ? 12.914 -6.447 -15.654 1.00 91.69 88 GLU A O 1
ATOM 695 N N . ALA A 1 89 ? 14.111 -5.980 -13.817 1.00 93.38 89 ALA A N 1
ATOM 696 C CA . ALA A 1 89 ? 14.644 -4.713 -14.304 1.00 93.38 89 ALA A CA 1
ATOM 697 C C . ALA A 1 89 ? 16.146 -4.573 -13.981 1.00 93.38 89 ALA A C 1
ATOM 699 O O . ALA A 1 89 ? 16.531 -3.833 -13.071 1.00 93.38 89 ALA A O 1
ATOM 700 N N . PRO A 1 90 ? 17.025 -5.272 -14.717 1.00 90.12 90 PRO A N 1
ATOM 701 C CA . PRO A 1 90 ? 18.457 -5.281 -14.438 1.00 90.12 90 PRO A CA 1
ATOM 702 C C . PRO A 1 90 ? 19.154 -3.963 -14.809 1.00 90.12 90 PRO A C 1
ATOM 704 O O . PRO A 1 90 ? 18.805 -3.280 -15.775 1.00 90.12 90 PRO A O 1
ATOM 707 N N . GLY A 1 91 ? 20.196 -3.621 -14.047 1.00 92.25 91 GLY A N 1
ATOM 708 C CA . GLY A 1 91 ? 21.094 -2.498 -14.328 1.00 92.25 91 GLY A CA 1
ATOM 709 C C . GLY A 1 91 ? 20.370 -1.156 -14.471 1.00 92.25 91 GLY A C 1
ATOM 710 O O . GLY A 1 91 ? 19.508 -0.799 -13.665 1.00 92.25 91 GLY A O 1
ATOM 711 N N . ALA A 1 92 ? 20.698 -0.415 -15.532 1.00 94.38 92 ALA A N 1
ATOM 712 C CA . ALA A 1 92 ? 20.142 0.897 -15.863 1.00 94.38 92 ALA A CA 1
ATOM 713 C C . ALA A 1 92 ? 18.602 0.945 -15.836 1.00 94.38 92 ALA A C 1
ATOM 715 O O . ALA A 1 92 ? 18.035 2.014 -15.594 1.00 94.38 92 ALA A O 1
ATOM 716 N N . ALA A 1 93 ? 17.920 -0.192 -16.026 1.00 94.31 93 ALA A N 1
ATOM 717 C CA . ALA A 1 93 ? 16.466 -0.293 -15.977 1.00 94.31 93 ALA A CA 1
ATOM 718 C C . ALA A 1 93 ? 15.875 0.016 -14.590 1.00 94.31 93 ALA A C 1
ATOM 720 O O . ALA A 1 93 ? 14.806 0.621 -14.525 1.00 94.31 93 ALA A O 1
ATOM 721 N N . ALA A 1 94 ? 16.565 -0.311 -13.488 1.00 93.88 94 ALA A N 1
ATOM 722 C CA . ALA A 1 94 ? 16.074 -0.051 -12.125 1.00 93.88 94 ALA A CA 1
ATOM 723 C C . ALA A 1 94 ? 17.045 0.666 -11.183 1.00 93.88 94 ALA A C 1
ATOM 725 O O . ALA A 1 94 ? 16.625 1.087 -10.095 1.00 93.88 94 ALA A O 1
ATOM 726 N N . GLU A 1 95 ? 18.303 0.858 -11.588 1.00 93.50 95 GLU A N 1
ATOM 727 C CA . GLU A 1 95 ? 19.328 1.462 -10.735 1.00 93.50 95 GLU A CA 1
ATOM 728 C C . GLU A 1 95 ? 18.894 2.845 -10.228 1.00 93.50 95 GLU A C 1
ATOM 730 O O . GLU A 1 95 ? 18.274 3.630 -10.955 1.00 93.50 95 GLU A O 1
ATOM 735 N N . GLU A 1 96 ? 19.196 3.156 -8.972 1.00 92.12 96 GLU A N 1
ATOM 736 C CA . GLU A 1 96 ? 18.959 4.489 -8.420 1.00 92.12 96 GLU A CA 1
ATOM 737 C C . GLU A 1 96 ? 19.794 5.535 -9.170 1.00 92.12 96 GLU A C 1
ATOM 739 O O . GLU A 1 96 ? 20.936 5.264 -9.526 1.00 92.12 96 GLU A O 1
ATOM 744 N N . TRP A 1 97 ? 19.266 6.746 -9.379 1.00 92.38 97 TRP A N 1
ATOM 745 C CA . TRP A 1 97 ? 19.947 7.791 -10.155 1.00 92.38 97 TRP A CA 1
ATOM 746 C C . TRP A 1 97 ? 21.360 8.120 -9.665 1.00 92.38 97 TRP A C 1
ATOM 748 O O . TRP A 1 97 ? 22.248 8.345 -10.480 1.00 92.38 97 TRP A O 1
ATOM 758 N N . SER A 1 98 ? 21.598 8.072 -8.351 1.00 93.19 98 SER A N 1
ATOM 759 C CA . SER A 1 98 ? 22.917 8.299 -7.742 1.00 93.19 98 SER A CA 1
ATOM 760 C C . SER A 1 98 ? 23.982 7.278 -8.174 1.00 93.19 98 SER A C 1
ATOM 762 O O . SER A 1 98 ? 25.177 7.572 -8.141 1.00 93.19 98 SER A O 1
ATOM 764 N N . ARG A 1 99 ? 23.559 6.080 -8.592 1.00 92.88 99 ARG A N 1
ATOM 765 C CA . ARG A 1 99 ? 24.415 4.970 -9.044 1.00 92.88 99 ARG A CA 1
ATOM 766 C C . ARG A 1 99 ? 24.169 4.589 -10.497 1.00 92.88 99 ARG A C 1
ATOM 768 O O . ARG A 1 99 ? 24.822 3.678 -11.002 1.00 92.88 99 ARG A O 1
ATOM 775 N N . TRP A 1 100 ? 23.243 5.277 -11.156 1.00 95.12 100 TRP A N 1
ATOM 776 C CA . TRP A 1 100 ? 22.797 4.944 -12.492 1.00 95.12 100 TRP A CA 1
ATOM 777 C C . TRP A 1 100 ? 23.955 5.056 -13.475 1.00 95.12 100 TRP A C 1
ATOM 779 O O . TRP A 1 100 ? 24.674 6.056 -13.526 1.00 95.12 100 TRP A O 1
ATOM 789 N N . ARG A 1 101 ? 24.146 3.992 -14.248 1.00 95.00 101 ARG A N 1
ATOM 790 C CA . ARG A 1 101 ? 25.153 3.890 -15.298 1.00 95.00 101 ARG A CA 1
ATOM 791 C C . ARG A 1 101 ? 24.551 3.115 -16.452 1.00 95.00 101 ARG A C 1
ATOM 793 O O . ARG A 1 101 ?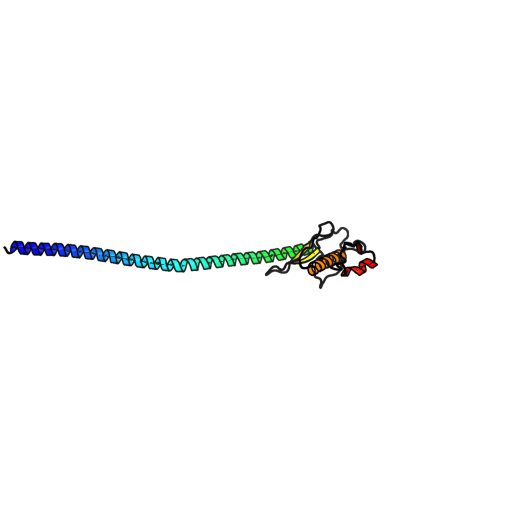 23.711 2.248 -16.234 1.00 95.00 101 ARG A O 1
ATOM 800 N N . VAL A 1 102 ? 25.019 3.411 -17.658 1.00 94.44 102 VAL A N 1
ATOM 801 C CA . VAL A 1 102 ? 24.676 2.634 -18.849 1.00 94.44 102 VAL A CA 1
ATOM 802 C C . VAL A 1 102 ? 25.138 1.193 -18.640 1.00 94.44 102 VAL A C 1
ATOM 804 O O . VAL A 1 102 ? 26.285 0.942 -18.267 1.00 94.44 102 VAL A O 1
ATOM 807 N N . THR A 1 103 ? 24.234 0.254 -18.875 1.00 93.88 103 THR A N 1
ATOM 808 C CA . THR A 1 103 ? 24.480 -1.185 -18.815 1.00 93.88 103 THR A CA 1
ATOM 809 C C . THR A 1 103 ? 23.753 -1.773 -20.013 1.00 93.88 103 THR A C 1
ATOM 811 O O . THR A 1 103 ? 22.557 -2.024 -19.895 1.00 93.88 103 THR A O 1
ATOM 814 N N . PRO A 1 104 ? 24.391 -1.929 -21.178 1.00 90.81 104 PRO A N 1
ATOM 815 C CA . PRO A 1 104 ? 23.714 -2.480 -22.344 1.00 90.81 104 PRO A CA 1
ATOM 816 C C . PRO A 1 104 ? 23.220 -3.907 -22.076 1.00 90.81 104 PRO A C 1
ATOM 818 O O . PRO A 1 104 ? 23.798 -4.627 -21.257 1.00 90.81 104 PRO A O 1
ATOM 821 N N . ALA A 1 105 ? 22.101 -4.280 -22.687 1.00 87.06 105 ALA A N 1
ATOM 822 C CA . ALA A 1 105 ? 21.528 -5.613 -22.585 1.00 87.06 105 ALA A CA 1
ATOM 823 C C . ALA A 1 105 ? 22.431 -6.649 -23.259 1.00 87.06 105 ALA A C 1
ATOM 825 O O . ALA A 1 105 ? 23.116 -6.353 -24.240 1.00 87.06 105 ALA A O 1
ATOM 826 N N . GLU A 1 106 ? 22.450 -7.869 -22.728 1.00 85.50 106 GLU A N 1
ATOM 827 C CA . GLU A 1 106 ? 23.168 -8.950 -23.395 1.00 85.50 106 GLU A CA 1
ATOM 828 C C . GLU A 1 106 ? 22.453 -9.353 -24.693 1.00 85.50 106 GLU A C 1
ATOM 830 O O . GLU A 1 106 ? 21.266 -9.093 -24.910 1.00 85.50 106 GLU A O 1
ATOM 835 N N . ARG A 1 107 ? 23.181 -10.016 -25.597 1.00 79.06 107 ARG A N 1
ATOM 836 C CA . ARG A 1 107 ? 22.599 -10.479 -26.859 1.00 79.06 107 ARG A CA 1
ATOM 837 C C . ARG A 1 107 ? 21.416 -11.414 -26.573 1.00 79.06 107 ARG A C 1
ATOM 839 O O . ARG A 1 107 ? 21.584 -12.416 -25.887 1.00 79.06 107 ARG A O 1
ATOM 846 N N . CYS A 1 108 ? 20.268 -11.125 -27.188 1.00 79.56 108 CYS A N 1
ATOM 847 C CA . CYS A 1 108 ? 19.003 -11.852 -27.010 1.00 79.56 108 CYS A CA 1
ATOM 848 C C . CYS A 1 108 ? 18.365 -11.719 -25.617 1.00 79.56 108 CYS A C 1
ATOM 850 O O . CYS A 1 108 ? 17.434 -12.466 -25.313 1.00 79.56 108 CYS A O 1
ATOM 852 N N . GLU A 1 109 ? 18.820 -10.783 -24.784 1.00 84.75 109 GLU A N 1
ATOM 853 C CA . GLU A 1 109 ? 18.103 -10.434 -23.564 1.00 84.75 109 GLU A CA 1
ATOM 854 C C . GLU A 1 109 ? 16.830 -9.644 -23.931 1.00 84.75 109 GLU A C 1
ATOM 856 O O . GLU A 1 109 ? 16.915 -8.664 -24.680 1.00 84.75 109 GLU A O 1
ATOM 861 N N . PRO A 1 110 ? 15.639 -10.061 -23.464 1.00 79.94 110 PRO A N 1
ATOM 862 C CA . PRO A 1 110 ? 14.419 -9.313 -23.725 1.00 79.94 110 PRO A CA 1
ATOM 863 C C . PRO A 1 110 ? 14.465 -7.948 -23.018 1.00 79.94 110 PRO A C 1
ATOM 865 O O . PRO A 1 110 ? 15.065 -7.829 -21.946 1.00 79.94 110 PRO A O 1
ATOM 868 N N . PRO A 1 111 ? 13.805 -6.915 -23.568 1.00 77.69 111 PRO A N 1
ATOM 869 C CA . PRO A 1 111 ? 13.620 -5.665 -22.847 1.00 77.69 111 PRO A CA 1
ATOM 870 C C . PRO A 1 111 ? 12.824 -5.928 -21.558 1.00 77.69 111 PRO A C 1
ATOM 872 O O . PRO A 1 111 ? 11.650 -6.293 -21.593 1.00 77.69 111 PRO A O 1
ATOM 875 N N . GLY A 1 112 ? 13.499 -5.800 -20.413 1.00 86.38 112 GLY A N 1
ATOM 876 C CA . GLY A 1 112 ? 12.893 -5.923 -19.087 1.00 86.38 112 GLY A CA 1
ATOM 877 C C . GLY A 1 112 ? 12.021 -4.719 -18.722 1.00 86.38 112 GLY A C 1
ATOM 878 O O . GLY A 1 112 ? 11.955 -3.721 -19.445 1.00 86.38 112 GLY A O 1
ATOM 879 N N . ALA A 1 113 ? 11.369 -4.790 -17.562 1.00 94.31 113 ALA A N 1
ATOM 880 C CA . ALA A 1 113 ? 10.580 -3.675 -17.050 1.00 94.31 113 ALA A CA 1
ATOM 881 C C . ALA A 1 113 ? 11.477 -2.479 -16.682 1.00 94.31 113 ALA A C 1
ATOM 883 O O . ALA A 1 113 ? 12.662 -2.628 -16.386 1.00 94.31 113 ALA A O 1
ATOM 884 N N . LEU A 1 114 ? 10.909 -1.274 -16.668 1.00 95.38 114 LEU A N 1
ATOM 885 C CA . LEU A 1 114 ? 11.636 -0.038 -16.376 1.00 95.38 114 LEU A CA 1
ATOM 886 C C . LEU A 1 114 ? 11.103 0.623 -15.111 1.00 95.38 114 LEU A C 1
ATOM 888 O O . LEU A 1 114 ? 9.894 0.711 -14.892 1.00 95.38 114 LEU A O 1
ATOM 892 N N . ARG A 1 115 ? 12.010 1.129 -14.276 1.00 95.75 115 ARG A N 1
ATOM 893 C CA . ARG A 1 115 ? 11.655 1.811 -13.033 1.00 95.75 115 ARG A CA 1
ATOM 894 C C . ARG A 1 115 ? 11.171 3.235 -13.282 1.00 95.75 115 ARG A C 1
ATOM 896 O O . ARG A 1 115 ? 11.928 4.074 -13.764 1.00 95.75 115 ARG A O 1
ATOM 903 N N . ILE A 1 116 ? 9.958 3.525 -12.823 1.00 94.81 116 ILE A N 1
ATOM 904 C CA . ILE A 1 116 ? 9.363 4.873 -12.833 1.00 94.81 116 ILE A CA 1
ATOM 905 C C . ILE A 1 116 ? 9.464 5.581 -11.481 1.00 94.81 116 ILE A C 1
ATOM 907 O O . ILE A 1 116 ? 9.267 6.787 -11.394 1.00 94.81 116 ILE A O 1
ATOM 911 N N . GLY A 1 117 ? 9.783 4.849 -10.413 1.00 93.50 117 GLY A N 1
ATOM 912 C CA . GLY A 1 117 ? 9.860 5.423 -9.074 1.00 93.50 117 GLY A CA 1
ATOM 913 C C . GLY A 1 117 ? 10.049 4.376 -7.986 1.00 93.50 117 GLY A C 1
ATOM 914 O O . GLY A 1 117 ? 10.684 3.338 -8.197 1.00 93.50 117 GLY A O 1
ATOM 915 N N . ALA A 1 118 ? 9.515 4.657 -6.803 1.00 93.81 118 ALA A N 1
ATOM 916 C CA . ALA A 1 118 ? 9.443 3.708 -5.702 1.00 93.81 118 ALA A CA 1
ATOM 917 C C . ALA A 1 118 ? 8.128 3.877 -4.936 1.00 93.81 118 ALA A C 1
ATOM 919 O O . ALA A 1 118 ? 7.661 4.996 -4.736 1.00 93.81 118 ALA A O 1
ATOM 920 N N . LEU A 1 119 ? 7.559 2.764 -4.489 1.00 93.75 119 LEU A N 1
ATOM 921 C CA . LEU A 1 119 ? 6.434 2.733 -3.571 1.00 93.75 119 LEU A CA 1
ATOM 922 C C . LEU A 1 119 ? 6.962 2.809 -2.138 1.00 93.75 119 LEU A C 1
ATOM 924 O O . LEU A 1 119 ? 7.680 1.917 -1.679 1.00 93.75 119 LEU A O 1
ATOM 928 N N . GLY A 1 120 ? 6.598 3.881 -1.437 1.00 93.44 120 GLY A N 1
ATOM 929 C CA . GLY A 1 120 ? 6.830 4.015 -0.004 1.00 93.44 120 GLY A CA 1
ATOM 930 C C . GLY A 1 120 ? 5.790 3.213 0.769 1.00 93.44 120 GLY A C 1
ATOM 931 O O . GLY A 1 120 ? 4.616 3.576 0.784 1.00 93.44 120 GLY A O 1
ATOM 932 N N . ILE A 1 121 ? 6.218 2.129 1.409 1.00 91.12 121 ILE A N 1
ATOM 933 C CA . ILE A 1 121 ? 5.363 1.300 2.259 1.00 91.12 121 ILE A CA 1
ATOM 934 C C . ILE A 1 121 ? 5.731 1.599 3.720 1.00 91.12 121 ILE A C 1
ATOM 936 O O . ILE A 1 121 ? 6.898 1.439 4.084 1.00 91.12 121 ILE A O 1
ATOM 940 N N . PRO A 1 122 ? 4.787 2.040 4.575 1.00 87.12 122 PRO A N 1
ATOM 941 C CA . PRO A 1 122 ? 5.086 2.336 5.974 1.00 87.12 122 PRO A CA 1
ATOM 942 C C . PRO A 1 122 ? 5.728 1.142 6.692 1.00 87.12 122 PRO A C 1
ATOM 944 O O . PRO A 1 122 ? 5.190 0.039 6.673 1.00 87.12 122 PRO A O 1
ATOM 947 N N . GLY A 1 123 ? 6.881 1.366 7.329 1.00 84.31 123 GLY A N 1
ATOM 948 C CA . GLY A 1 123 ? 7.605 0.324 8.067 1.00 84.31 123 GLY A CA 1
ATOM 949 C C . GLY A 1 123 ? 8.364 -0.693 7.202 1.00 84.31 123 GLY A C 1
ATOM 950 O O . GLY A 1 123 ? 8.882 -1.670 7.741 1.00 84.31 123 GLY A O 1
ATOM 951 N N . ALA A 1 124 ? 8.457 -0.483 5.886 1.00 90.00 124 ALA A N 1
ATOM 952 C CA . ALA A 1 124 ? 9.239 -1.320 4.980 1.00 90.00 124 ALA A CA 1
ATOM 953 C C . ALA A 1 124 ? 10.182 -0.479 4.106 1.00 90.00 124 ALA A C 1
ATOM 955 O O . ALA A 1 124 ? 10.012 0.733 3.957 1.00 90.00 124 ALA A O 1
ATOM 956 N N . GLU A 1 125 ? 11.191 -1.128 3.523 1.00 88.69 125 GLU A N 1
ATOM 957 C CA . GLU A 1 125 ? 12.054 -0.477 2.539 1.00 88.69 125 GLU A CA 1
ATOM 958 C C . GLU A 1 125 ? 11.261 -0.115 1.268 1.00 88.69 125 GLU A C 1
ATOM 960 O O . GLU A 1 125 ? 10.361 -0.866 0.874 1.00 88.69 125 GLU A O 1
ATOM 965 N N . PRO A 1 126 ? 11.577 1.015 0.604 1.00 92.06 126 PRO A N 1
ATOM 966 C CA . PRO A 1 126 ? 10.904 1.404 -0.629 1.00 92.06 126 PRO A CA 1
ATOM 967 C C . PRO A 1 126 ? 11.051 0.351 -1.732 1.00 92.06 126 PRO A C 1
ATOM 969 O O . PRO A 1 126 ? 12.160 -0.063 -2.074 1.00 92.06 126 PRO A O 1
ATOM 972 N N . VAL A 1 127 ? 9.931 -0.032 -2.344 1.00 94.56 127 VAL A N 1
ATOM 973 C CA . VAL A 1 127 ? 9.905 -1.026 -3.427 1.00 94.56 127 VAL A CA 1
ATOM 974 C C . VAL A 1 127 ? 9.964 -0.307 -4.774 1.00 94.56 127 VAL A C 1
ATOM 976 O O . VAL A 1 127 ? 9.144 0.580 -5.001 1.00 94.56 127 VAL A O 1
ATOM 979 N N . PRO A 1 128 ? 10.882 -0.643 -5.696 1.00 95.00 128 PRO A N 1
ATOM 980 C CA . PRO A 1 128 ? 10.899 -0.043 -7.028 1.00 95.00 128 PRO A CA 1
ATOM 981 C C . PRO A 1 128 ? 9.561 -0.220 -7.757 1.00 95.00 128 PRO A C 1
ATOM 983 O O . PRO A 1 128 ? 9.045 -1.330 -7.860 1.00 95.00 128 PRO A O 1
ATOM 986 N N . ALA A 1 129 ? 9.010 0.876 -8.278 1.00 95.25 129 ALA A N 1
ATOM 987 C CA . ALA A 1 129 ? 7.829 0.837 -9.133 1.00 95.25 129 ALA A CA 1
ATOM 988 C C . ALA A 1 129 ? 8.286 0.599 -10.572 1.00 95.25 129 ALA A C 1
ATOM 990 O O . ALA A 1 129 ? 9.018 1.431 -11.115 1.00 95.25 129 ALA A O 1
ATOM 991 N N . LEU A 1 130 ? 7.885 -0.528 -11.158 1.00 95.56 130 LEU A N 1
ATOM 992 C CA . LEU A 1 130 ? 8.285 -0.952 -12.497 1.00 95.56 130 LEU A CA 1
ATOM 993 C C . LEU A 1 130 ? 7.089 -0.938 -13.451 1.00 95.56 130 LEU A C 1
ATOM 995 O O . LEU A 1 130 ? 5.972 -1.258 -13.044 1.00 95.56 130 LEU A O 1
ATOM 999 N N . VAL A 1 131 ? 7.336 -0.617 -14.718 1.00 95.50 131 VAL A N 1
ATOM 1000 C CA . VAL A 1 131 ? 6.349 -0.725 -15.801 1.00 95.50 131 VAL A CA 1
ATOM 1001 C C . VAL A 1 131 ? 6.937 -1.497 -16.983 1.00 95.50 131 VAL A C 1
ATOM 1003 O O . VAL A 1 131 ? 8.120 -1.320 -17.287 1.00 95.50 131 VAL A O 1
ATOM 1006 N N . PRO A 1 132 ? 6.149 -2.347 -17.662 1.00 93.31 132 PRO A N 1
ATOM 1007 C CA . PRO A 1 132 ? 6.574 -2.950 -18.916 1.00 93.31 132 PRO A CA 1
ATOM 1008 C C . PRO A 1 132 ? 6.610 -1.888 -20.024 1.00 93.31 132 PRO A C 1
ATOM 1010 O O . PRO A 1 132 ? 5.713 -1.050 -20.128 1.00 93.31 132 PRO A O 1
ATOM 1013 N N . LEU A 1 133 ? 7.641 -1.934 -20.862 1.00 88.00 133 LEU A N 1
ATOM 1014 C CA . LEU A 1 133 ? 7.804 -1.084 -22.042 1.00 88.00 133 LEU A CA 1
ATOM 1015 C C . LEU A 1 133 ? 8.630 -1.853 -23.083 1.00 88.00 133 LEU A C 1
ATOM 1017 O O . LEU A 1 133 ? 9.335 -2.781 -22.706 1.00 88.00 133 LEU A O 1
ATOM 1021 N N . LEU A 1 134 ? 8.571 -1.445 -24.356 1.00 81.56 134 LEU A N 1
ATOM 1022 C CA . LEU A 1 134 ? 9.285 -2.064 -25.486 1.00 81.56 134 LEU A CA 1
ATOM 1023 C C . LEU A 1 134 ? 8.828 -3.517 -25.715 1.00 81.56 134 LEU A C 1
ATOM 1025 O O . LEU A 1 134 ? 9.350 -4.450 -25.124 1.00 81.56 134 LEU A O 1
ATOM 1029 N N . ASP A 1 135 ? 7.805 -3.702 -26.549 1.00 81.06 135 ASP A N 1
ATOM 1030 C CA . ASP A 1 135 ? 7.168 -4.990 -26.896 1.00 81.06 135 ASP A CA 1
ATOM 1031 C C . ASP A 1 135 ? 6.441 -5.729 -25.753 1.00 81.06 135 ASP A C 1
ATOM 1033 O O . ASP A 1 135 ? 5.593 -6.581 -26.020 1.00 81.06 135 ASP A O 1
ATOM 1037 N N . ALA A 1 136 ? 6.678 -5.362 -24.490 1.00 85.50 136 ALA A N 1
ATOM 1038 C CA . ALA A 1 136 ? 5.971 -5.911 -23.329 1.00 85.50 136 ALA A CA 1
ATOM 1039 C C . ALA A 1 136 ? 4.708 -5.118 -22.926 1.00 85.50 136 ALA A C 1
ATOM 1041 O O . ALA A 1 136 ? 3.862 -5.635 -22.194 1.00 85.50 136 ALA A O 1
ATOM 1042 N N . GLY A 1 137 ? 4.563 -3.863 -23.370 1.00 88.88 137 GLY A N 1
ATOM 1043 C CA . GLY A 1 137 ? 3.432 -3.015 -22.988 1.00 88.88 137 GLY A CA 1
ATOM 1044 C C . GLY A 1 137 ? 3.517 -1.567 -23.472 1.00 88.88 137 GLY A C 1
ATOM 1045 O O . GLY A 1 137 ? 4.490 -1.160 -24.106 1.00 88.88 137 GLY A O 1
ATOM 1046 N N . HIS A 1 138 ? 2.475 -0.798 -23.148 1.00 91.00 138 HIS A N 1
ATOM 1047 C CA . HIS A 1 138 ? 2.374 0.642 -23.395 1.00 91.00 138 HIS A CA 1
ATOM 1048 C C . HIS A 1 138 ? 2.144 1.369 -22.069 1.00 91.00 138 HIS A C 1
ATOM 1050 O O . HIS A 1 138 ? 1.462 0.847 -21.187 1.00 91.00 138 HIS A O 1
ATOM 1056 N N . VAL A 1 139 ? 2.693 2.578 -21.948 1.00 92.44 139 VAL A N 1
ATOM 1057 C CA . VAL A 1 139 ? 2.552 3.422 -20.758 1.00 92.44 139 VAL A CA 1
ATOM 1058 C C . VAL A 1 139 ? 1.736 4.656 -21.118 1.00 92.44 139 VAL A C 1
ATOM 1060 O O . VAL A 1 139 ? 2.093 5.397 -22.030 1.00 92.44 139 VAL A O 1
ATOM 1063 N N . GLU A 1 140 ? 0.655 4.872 -20.378 1.00 92.94 140 GLU A N 1
ATOM 1064 C CA . GLU A 1 140 ? -0.114 6.113 -20.374 1.00 92.94 140 GLU A CA 1
ATOM 1065 C C . GLU A 1 140 ? 0.183 6.853 -19.068 1.00 92.94 140 GLU A C 1
ATOM 1067 O O . GLU A 1 140 ? 0.167 6.254 -17.991 1.00 92.94 140 GLU A O 1
ATOM 1072 N N . LEU A 1 141 ? 0.452 8.153 -19.163 1.00 90.88 141 LEU A N 1
ATOM 1073 C CA . LEU A 1 141 ? 0.606 9.027 -18.007 1.00 90.88 141 LEU A CA 1
ATOM 1074 C C . LEU A 1 141 ? -0.514 10.059 -18.027 1.00 90.88 141 LEU A C 1
ATOM 1076 O O . LEU A 1 141 ? -0.696 10.776 -19.011 1.00 90.88 141 LEU A O 1
ATOM 1080 N N . SER A 1 142 ? -1.255 10.131 -16.929 1.00 90.62 142 SER A N 1
ATOM 1081 C CA . SER A 1 142 ? -2.360 11.062 -16.749 1.00 90.62 142 SER A CA 1
ATOM 1082 C C . SER A 1 142 ? -2.345 11.625 -15.332 1.00 90.62 142 SER A C 1
ATOM 1084 O O . SER A 1 142 ? -1.960 10.959 -14.370 1.00 90.62 142 SER A O 1
ATOM 1086 N N . GLY A 1 143 ? -2.741 12.888 -15.195 1.00 89.88 143 GLY A N 1
ATOM 1087 C CA . GLY A 1 143 ? -2.723 13.576 -13.910 1.00 89.88 143 GLY A CA 1
ATOM 1088 C C . GLY A 1 143 ? -2.679 15.091 -14.050 1.00 89.88 143 GLY A C 1
ATOM 1089 O O . GLY A 1 143 ? -2.425 15.632 -15.123 1.00 89.88 143 GLY A O 1
ATOM 1090 N N . ALA A 1 144 ? -2.948 15.781 -12.941 1.00 91.31 144 ALA A N 1
ATOM 1091 C CA . ALA A 1 144 ? -2.834 17.237 -12.868 1.00 91.31 144 ALA A CA 1
ATOM 1092 C C . ALA A 1 144 ? -1.368 17.710 -12.797 1.00 91.31 144 ALA A C 1
ATOM 1094 O O . ALA A 1 144 ? -1.068 18.832 -13.198 1.00 91.31 144 ALA A O 1
ATOM 1095 N N . ASP A 1 145 ? -0.470 16.856 -12.300 1.00 91.25 145 ASP A N 1
ATOM 1096 C CA . ASP A 1 145 ? 0.966 17.113 -12.199 1.00 91.25 145 ASP A CA 1
ATOM 1097 C C . ASP A 1 145 ? 1.666 16.789 -13.526 1.00 91.25 145 ASP A C 1
ATOM 1099 O O . ASP A 1 145 ? 2.108 15.661 -13.765 1.00 91.25 145 ASP A O 1
ATOM 1103 N N . ARG A 1 146 ? 1.712 17.780 -14.422 1.00 86.94 146 ARG A N 1
ATOM 1104 C CA . ARG A 1 146 ? 2.356 17.631 -15.735 1.00 86.94 146 ARG A CA 1
ATOM 1105 C C . ARG A 1 146 ? 3.865 17.458 -15.613 1.00 86.94 146 ARG A C 1
ATOM 1107 O O . ARG A 1 146 ? 4.407 16.575 -16.266 1.00 86.94 146 ARG A O 1
ATOM 1114 N N . ASP A 1 147 ? 4.510 18.228 -14.741 1.00 87.88 147 ASP A N 1
ATOM 1115 C CA . ASP A 1 147 ? 5.962 18.182 -14.545 1.00 87.88 147 ASP A CA 1
ATOM 1116 C C . ASP A 1 147 ? 6.401 16.798 -14.043 1.00 87.88 147 ASP A C 1
ATOM 1118 O O . ASP A 1 147 ? 7.395 16.238 -14.513 1.00 87.88 147 ASP A O 1
ATOM 1122 N N . GLY A 1 148 ? 5.625 16.201 -13.132 1.00 90.00 148 GLY A N 1
ATOM 1123 C CA . GLY A 1 148 ? 5.831 14.824 -12.690 1.00 90.00 148 GLY A CA 1
ATOM 1124 C C . GLY A 1 148 ? 5.678 13.806 -13.823 1.00 90.00 148 GLY A C 1
ATOM 1125 O O . GLY A 1 148 ? 6.505 12.900 -13.949 1.00 90.00 148 GLY A O 1
ATOM 1126 N N . CYS A 1 149 ? 4.668 13.964 -14.686 1.00 90.88 149 CYS A N 1
ATOM 1127 C CA . CYS A 1 149 ? 4.497 13.103 -15.860 1.00 90.88 149 CYS A CA 1
ATOM 1128 C C . CYS A 1 149 ? 5.687 13.227 -16.825 1.00 90.88 149 CYS A C 1
ATOM 1130 O O . CYS A 1 149 ? 6.248 12.212 -17.241 1.00 90.88 149 CYS A O 1
ATOM 1132 N N . ASP A 1 150 ? 6.125 14.449 -17.122 1.00 89.62 150 ASP A N 1
ATOM 1133 C CA . ASP A 1 150 ? 7.282 14.720 -17.978 1.00 89.62 150 ASP A CA 1
ATOM 1134 C C . ASP A 1 150 ? 8.575 14.117 -17.415 1.00 89.62 150 ASP A C 1
ATOM 1136 O O . ASP A 1 150 ? 9.362 13.510 -18.151 1.00 89.62 150 ASP A O 1
ATOM 1140 N N . ALA A 1 151 ? 8.772 14.202 -16.097 1.00 90.56 151 ALA A N 1
ATOM 1141 C CA . ALA A 1 151 ? 9.896 13.565 -15.422 1.00 90.56 151 ALA A CA 1
ATOM 1142 C C . ALA A 1 151 ? 9.863 12.033 -15.561 1.00 90.56 151 ALA A C 1
ATOM 1144 O O . ALA A 1 151 ? 10.915 11.418 -15.756 1.00 90.56 151 ALA A O 1
ATOM 1145 N N . VAL A 1 152 ? 8.680 11.407 -15.511 1.00 93.19 152 VAL A N 1
ATOM 1146 C CA . VAL A 1 152 ? 8.527 9.958 -15.735 1.00 93.19 152 VAL A CA 1
ATOM 1147 C C . VAL A 1 152 ? 8.835 9.586 -17.186 1.00 93.19 152 VAL A C 1
ATOM 1149 O O . VAL A 1 152 ? 9.540 8.599 -17.407 1.00 93.19 152 VAL A O 1
ATOM 1152 N N . VAL A 1 153 ? 8.387 10.375 -18.170 1.00 92.12 153 VAL A N 1
ATOM 1153 C CA . VAL A 1 153 ? 8.752 10.163 -19.585 1.00 92.12 153 VAL A CA 1
ATOM 1154 C C . VAL A 1 153 ? 10.269 10.205 -19.747 1.00 92.12 153 VAL A C 1
ATOM 1156 O O . VAL A 1 153 ? 10.861 9.258 -20.271 1.00 92.12 153 VAL A O 1
ATOM 1159 N N . GLY A 1 154 ? 10.916 11.260 -19.247 1.00 90.69 154 GLY A N 1
ATOM 1160 C CA . GLY A 1 154 ? 12.367 11.397 -19.346 1.00 90.69 154 GLY A CA 1
ATOM 1161 C C . GLY A 1 154 ? 13.120 10.274 -18.630 1.00 90.69 154 GLY A C 1
ATOM 1162 O O . GLY A 1 154 ? 14.077 9.718 -19.175 1.00 90.69 154 GLY A O 1
ATOM 1163 N N . ALA A 1 155 ? 12.648 9.872 -17.449 1.00 93.25 155 ALA A N 1
ATOM 1164 C CA . ALA A 1 155 ? 13.184 8.739 -16.705 1.00 93.25 155 ALA A CA 1
ATOM 1165 C C . ALA A 1 155 ? 13.106 7.431 -17.504 1.00 93.25 155 ALA A C 1
ATOM 1167 O O . ALA A 1 155 ? 14.108 6.723 -17.615 1.00 93.25 155 ALA A O 1
ATOM 1168 N N . LEU A 1 156 ? 11.941 7.114 -18.072 1.00 94.19 156 LEU A N 1
ATOM 1169 C CA . LEU A 1 156 ? 11.733 5.900 -18.861 1.00 94.19 156 LEU A CA 1
ATOM 1170 C C . LEU A 1 156 ? 12.640 5.864 -20.088 1.00 94.19 156 LEU A C 1
ATOM 1172 O O . LEU A 1 156 ? 13.312 4.859 -20.323 1.00 94.19 156 LEU A O 1
ATOM 1176 N N . LEU A 1 157 ? 12.711 6.970 -20.829 1.00 91.75 157 LEU A N 1
ATOM 1177 C CA . LEU A 1 157 ? 13.546 7.069 -22.022 1.00 91.75 157 LEU A CA 1
ATOM 1178 C C . LEU A 1 157 ? 15.034 6.932 -21.690 1.00 91.75 157 LEU A C 1
ATOM 1180 O O . LEU A 1 157 ? 15.730 6.159 -22.347 1.00 91.75 157 LEU A O 1
ATOM 1184 N N . LEU A 1 158 ? 15.527 7.607 -20.644 1.00 92.69 158 LEU A N 1
ATOM 1185 C CA . LEU A 1 158 ? 16.923 7.464 -20.215 1.00 92.69 158 LEU A CA 1
ATOM 1186 C C . LEU A 1 158 ? 17.248 6.025 -19.813 1.00 92.69 158 LEU A C 1
ATOM 1188 O O . LEU A 1 158 ? 18.303 5.511 -20.181 1.00 92.69 158 LEU A O 1
ATOM 1192 N N . ARG A 1 159 ? 16.350 5.351 -19.088 1.00 94.19 159 ARG A N 1
ATOM 1193 C CA . ARG A 1 159 ? 16.556 3.958 -18.665 1.00 94.19 159 ARG A CA 1
ATOM 1194 C C . ARG A 1 159 ? 16.536 2.987 -19.839 1.00 94.19 159 ARG A C 1
ATOM 1196 O O . ARG A 1 159 ? 17.404 2.119 -19.898 1.00 94.19 159 ARG A O 1
ATOM 1203 N N . ALA A 1 160 ? 15.613 3.170 -20.782 1.00 91.94 160 ALA A N 1
ATOM 1204 C CA . ALA A 1 160 ? 15.562 2.395 -22.018 1.00 91.94 160 ALA A CA 1
ATOM 1205 C C . ALA A 1 160 ? 16.848 2.572 -22.841 1.00 91.94 160 ALA A C 1
ATOM 1207 O O . ALA A 1 160 ? 17.487 1.588 -23.209 1.00 91.94 160 ALA A O 1
ATOM 1208 N N . LEU A 1 161 ? 17.289 3.818 -23.051 1.00 91.00 161 LEU A N 1
ATOM 1209 C CA . LEU A 1 161 ? 18.544 4.120 -23.747 1.00 91.00 161 LEU A CA 1
ATOM 1210 C C . LEU A 1 161 ? 19.765 3.554 -23.012 1.00 91.00 161 LEU A C 1
ATOM 1212 O O . LEU A 1 161 ? 20.682 3.053 -23.650 1.00 91.00 161 LEU A O 1
ATOM 1216 N N . GLY A 1 162 ? 19.773 3.590 -21.679 1.00 92.44 162 GLY A N 1
ATOM 1217 C CA . GLY A 1 162 ? 20.856 3.037 -20.865 1.00 92.44 162 GLY A CA 1
ATOM 1218 C C . GLY A 1 162 ? 20.961 1.510 -20.901 1.00 92.44 162 GLY A C 1
ATOM 1219 O O . GLY A 1 162 ? 22.003 0.980 -20.514 1.00 92.44 162 GLY A O 1
ATOM 1220 N N . ARG A 1 163 ? 19.907 0.810 -21.343 1.00 92.94 163 ARG A N 1
ATOM 1221 C CA . ARG A 1 163 ? 19.901 -0.642 -21.595 1.00 92.94 163 ARG A CA 1
ATOM 1222 C C . ARG A 1 163 ? 20.141 -1.002 -23.056 1.00 92.94 163 ARG A C 1
ATOM 1224 O O . ARG A 1 163 ? 20.423 -2.157 -23.347 1.00 92.94 163 ARG A O 1
ATOM 1231 N N . ALA A 1 164 ? 20.041 -0.045 -23.964 1.00 89.25 164 ALA A N 1
ATOM 1232 C CA . ALA A 1 164 ? 20.206 -0.288 -25.383 1.00 89.25 164 ALA A CA 1
ATOM 1233 C C . ALA A 1 164 ? 21.673 -0.204 -25.815 1.00 89.25 164 ALA A C 1
ATOM 1235 O O . ALA A 1 164 ? 22.427 0.661 -25.366 1.00 89.25 164 ALA A O 1
ATOM 1236 N N . ASP A 1 165 ? 22.056 -1.057 -26.762 1.00 87.25 165 ASP A N 1
ATOM 1237 C CA . ASP A 1 165 ? 23.288 -0.861 -27.517 1.00 87.25 165 ASP A CA 1
ATOM 1238 C C . ASP A 1 165 ? 23.169 0.386 -28.403 1.00 87.25 165 ASP A C 1
ATOM 1240 O O . ASP A 1 165 ? 22.105 0.694 -28.959 1.00 87.25 165 ASP A O 1
ATOM 1244 N N . ALA A 1 166 ? 24.278 1.100 -28.587 1.00 82.81 166 ALA A N 1
ATOM 1245 C CA . ALA A 1 166 ? 24.305 2.278 -29.445 1.00 82.81 166 ALA A CA 1
ATOM 1246 C C . ALA A 1 166 ? 23.814 1.943 -30.868 1.00 82.81 166 ALA A C 1
ATOM 1248 O O . ALA A 1 166 ? 24.285 1.000 -31.500 1.00 82.81 166 ALA A O 1
ATOM 1249 N N . GLY A 1 167 ? 22.862 2.732 -31.373 1.00 82.31 167 GLY A N 1
ATOM 1250 C CA . GLY A 1 167 ? 22.273 2.551 -32.706 1.00 82.31 167 GLY A CA 1
ATOM 1251 C C . GLY A 1 167 ? 21.126 1.537 -32.793 1.00 82.31 167 GLY A C 1
ATOM 1252 O O . GLY A 1 167 ? 20.553 1.39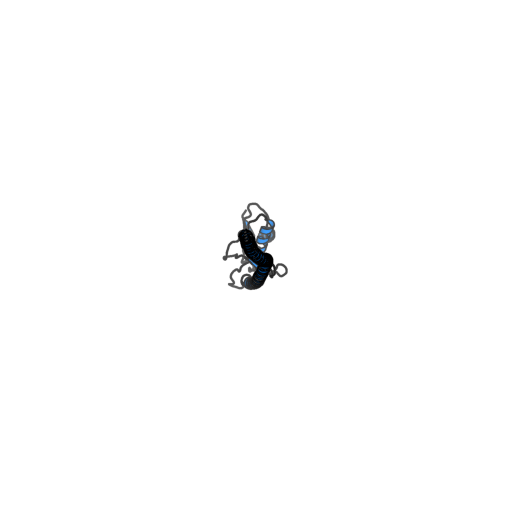0 -33.870 1.00 82.31 167 GLY A O 1
ATOM 1253 N N . THR A 1 168 ? 20.755 0.869 -31.694 1.00 83.00 168 THR A N 1
ATOM 1254 C CA . THR A 1 168 ? 19.642 -0.108 -31.689 1.00 83.00 168 THR A CA 1
ATOM 1255 C C . THR A 1 168 ? 18.276 0.503 -31.384 1.00 83.00 168 THR A C 1
ATOM 1257 O O . THR A 1 168 ? 17.252 -0.093 -31.706 1.00 83.00 168 THR A O 1
ATOM 1260 N N . VAL A 1 169 ? 18.248 1.713 -30.818 1.00 81.81 169 VAL A N 1
ATOM 1261 C CA . VAL A 1 169 ? 17.016 2.432 -30.474 1.00 81.81 169 VAL A CA 1
ATOM 1262 C C . VAL A 1 169 ? 16.852 3.658 -31.359 1.00 81.81 169 VAL A C 1
ATOM 1264 O O . VAL A 1 169 ? 17.792 4.422 -31.584 1.00 81.81 169 VAL A O 1
ATOM 1267 N N . ARG A 1 170 ? 15.620 3.864 -31.826 1.00 83.88 170 ARG A N 1
ATOM 1268 C CA . ARG A 1 170 ? 15.173 5.090 -32.486 1.00 83.88 170 ARG A CA 1
ATOM 1269 C C . ARG A 1 170 ? 14.037 5.692 -31.675 1.00 83.88 170 ARG A C 1
ATOM 1271 O O . ARG A 1 170 ? 13.120 4.972 -31.289 1.00 83.88 170 ARG A O 1
ATOM 1278 N N . LEU A 1 171 ? 14.086 7.001 -31.454 1.00 85.88 171 LEU A N 1
ATOM 1279 C CA . LEU A 1 171 ? 13.026 7.725 -30.766 1.00 85.88 171 LEU A CA 1
ATOM 1280 C C . LEU A 1 171 ? 12.196 8.513 -31.780 1.00 85.88 171 LEU A C 1
ATOM 1282 O O . LEU A 1 171 ? 12.732 9.251 -32.608 1.00 85.88 171 LEU A O 1
ATOM 1286 N N . MET A 1 172 ? 10.878 8.355 -31.708 1.00 85.62 172 MET A N 1
ATOM 1287 C CA . MET A 1 172 ? 9.917 9.159 -32.459 1.00 85.62 172 MET A CA 1
ATOM 1288 C C . MET A 1 172 ? 9.027 9.873 -31.449 1.00 85.62 172 MET A C 1
ATOM 1290 O O . MET A 1 172 ? 8.355 9.219 -30.654 1.00 85.62 172 MET A O 1
ATOM 1294 N N . GLY A 1 173 ? 9.067 11.201 -31.447 1.00 84.00 173 GLY A N 1
ATOM 1295 C CA . GLY A 1 173 ? 8.233 12.034 -30.588 1.00 84.00 173 GLY A CA 1
ATOM 1296 C C . GLY A 1 173 ? 7.141 12.694 -31.413 1.00 84.00 173 GLY A C 1
ATOM 1297 O O . GLY A 1 173 ? 7.440 13.261 -32.458 1.00 84.00 173 GLY A O 1
ATOM 1298 N N . TYR A 1 174 ? 5.896 12.634 -30.949 1.00 83.56 174 TYR A N 1
ATOM 1299 C CA . TYR A 1 174 ? 4.807 13.450 -31.476 1.00 83.56 174 TYR A CA 1
ATOM 1300 C C . TYR A 1 174 ? 4.415 14.468 -30.405 1.00 83.56 174 TYR A C 1
ATOM 1302 O O . TYR A 1 174 ? 3.889 14.081 -29.364 1.00 83.56 174 TYR A O 1
ATOM 1310 N N . ASP A 1 175 ? 4.731 15.742 -30.639 1.00 77.69 175 ASP A N 1
ATOM 1311 C CA . ASP A 1 175 ? 4.475 16.851 -29.707 1.00 77.69 175 ASP A CA 1
ATOM 1312 C C . ASP A 1 175 ? 3.855 18.034 -30.474 1.00 77.69 175 ASP A C 1
ATOM 1314 O O . ASP A 1 175 ? 4.536 19.019 -30.766 1.00 77.69 175 ASP A O 1
ATOM 1318 N N . PRO A 1 176 ? 2.573 17.926 -30.873 1.00 70.50 176 PRO A N 1
ATOM 1319 C CA . PRO A 1 176 ? 1.928 18.916 -31.739 1.00 70.50 176 PRO A CA 1
ATOM 1320 C C . PRO A 1 176 ? 1.827 20.297 -31.081 1.00 70.50 176 PRO A C 1
ATOM 1322 O O . PRO A 1 176 ? 1.905 21.325 -31.750 1.00 70.50 176 PRO A O 1
ATOM 1325 N N . GLU A 1 177 ? 1.721 20.331 -29.755 1.00 68.50 177 GLU A N 1
ATOM 1326 C CA . GLU A 1 177 ? 1.597 21.561 -28.973 1.00 68.50 177 GLU A CA 1
ATOM 1327 C C . GLU A 1 177 ? 2.968 22.167 -28.606 1.00 68.50 177 GLU A C 1
ATOM 1329 O O . GLU A 1 177 ? 3.018 23.176 -27.904 1.00 68.50 177 GLU A O 1
ATOM 1334 N N . HIS A 1 178 ? 4.076 21.581 -29.093 1.00 61.53 178 HIS A N 1
ATOM 1335 C CA . HIS A 1 178 ? 5.455 22.015 -28.828 1.00 61.53 178 HIS A CA 1
ATOM 1336 C C . HIS A 1 178 ? 5.722 22.246 -27.334 1.00 61.53 178 HIS A C 1
ATOM 1338 O O . HIS A 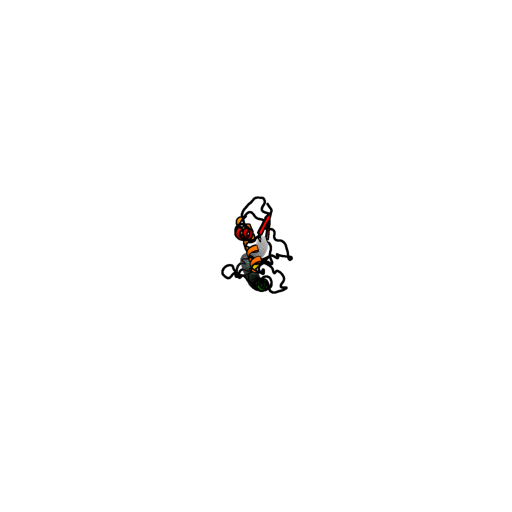1 178 ? 6.375 23.219 -26.943 1.00 61.53 178 HIS A O 1
ATOM 1344 N N . LEU A 1 179 ? 5.193 21.364 -26.485 1.00 58.81 179 LEU A N 1
ATOM 1345 C CA . LEU A 1 179 ? 5.216 21.552 -25.039 1.00 58.81 179 LEU A CA 1
ATOM 1346 C C . LEU A 1 179 ? 6.631 21.495 -24.471 1.00 58.81 179 LEU A C 1
ATOM 1348 O O . LEU A 1 179 ? 6.838 21.966 -23.355 1.00 58.81 179 LEU A O 1
ATOM 1352 N N . GLY A 1 180 ? 7.607 20.951 -25.213 1.00 62.28 180 GLY A N 1
ATOM 1353 C CA . GLY A 1 180 ? 9.011 20.988 -24.796 1.00 62.28 180 GLY A CA 1
ATOM 1354 C C . GLY A 1 180 ? 9.221 20.372 -23.407 1.00 62.28 180 GLY A C 1
ATOM 1355 O O . GLY A 1 180 ? 10.134 20.772 -22.690 1.00 62.28 180 GLY A O 1
ATOM 1356 N N . GLY A 1 181 ? 8.341 19.439 -23.026 1.00 72.31 181 GLY A N 1
ATOM 1357 C CA . GLY A 1 181 ? 8.279 18.814 -21.709 1.00 72.31 181 GLY A CA 1
ATOM 1358 C C . GLY A 1 181 ? 9.324 17.712 -21.560 1.00 72.31 181 GLY A C 1
ATOM 1359 O O . GLY A 1 181 ? 10.514 17.922 -21.812 1.00 72.31 181 GLY A O 1
ATOM 1360 N N . GLY A 1 182 ? 8.894 16.494 -21.223 1.00 72.75 182 GLY A N 1
ATOM 1361 C CA . GLY A 1 182 ? 9.785 15.356 -20.942 1.00 72.75 182 GLY A CA 1
ATOM 1362 C C . GLY A 1 182 ? 10.781 14.992 -22.058 1.00 72.75 182 GLY A C 1
ATOM 1363 O O . GLY A 1 182 ? 11.760 14.289 -21.807 1.00 72.75 182 GLY A O 1
ATOM 1364 N N . LEU A 1 183 ? 10.578 15.493 -23.284 1.00 79.81 183 LEU A N 1
ATOM 1365 C CA . LEU A 1 183 ? 11.450 15.272 -24.442 1.00 79.81 183 LEU A CA 1
ATOM 1366 C C . LEU A 1 183 ? 12.534 16.343 -24.648 1.00 79.81 183 LEU A C 1
ATOM 1368 O O . LEU A 1 183 ? 13.497 16.081 -25.373 1.00 79.81 183 LEU A O 1
ATOM 1372 N N . ALA A 1 184 ? 12.442 17.522 -24.021 1.00 80.94 184 ALA A N 1
ATOM 1373 C CA . ALA A 1 184 ? 13.400 18.608 -24.267 1.00 80.94 184 ALA A CA 1
ATOM 1374 C C . ALA A 1 184 ? 14.839 18.236 -23.885 1.00 80.94 184 ALA A C 1
ATOM 1376 O O . ALA A 1 184 ? 15.781 18.592 -24.594 1.00 80.94 184 ALA A O 1
ATOM 1377 N N . GLY A 1 185 ? 15.016 17.437 -22.826 1.00 81.62 185 GLY A N 1
ATOM 1378 C CA . GLY A 1 185 ? 16.326 16.912 -22.423 1.00 81.62 185 GLY A CA 1
ATOM 1379 C C . GLY A 1 185 ? 17.006 16.033 -23.484 1.00 81.62 185 GLY A C 1
ATOM 1380 O O . GLY A 1 185 ? 18.218 15.835 -23.430 1.00 81.62 185 GLY A O 1
ATOM 1381 N N . PHE A 1 186 ? 16.255 15.550 -24.478 1.00 84.06 186 PHE A N 1
ATOM 1382 C CA . PHE A 1 186 ? 16.748 14.707 -25.567 1.00 84.06 186 PHE A CA 1
ATOM 1383 C C . PHE A 1 186 ? 16.937 15.464 -26.884 1.00 84.06 186 PHE A C 1
ATOM 1385 O O . PHE A 1 186 ? 17.312 14.847 -27.880 1.00 84.06 186 PHE A O 1
ATOM 1392 N N . ALA A 1 187 ? 16.747 16.788 -26.913 1.00 80.31 187 ALA A N 1
ATOM 1393 C CA . ALA A 1 187 ? 16.958 17.604 -28.111 1.00 80.31 187 ALA A CA 1
ATOM 1394 C C . ALA A 1 187 ? 18.321 17.368 -28.812 1.00 80.31 187 ALA A C 1
ATOM 1396 O O . ALA A 1 187 ? 18.339 17.316 -30.045 1.00 80.31 187 ALA A O 1
ATOM 1397 N N . PRO A 1 188 ? 19.449 17.125 -28.101 1.00 82.69 188 PRO A N 1
ATOM 1398 C CA . PRO A 1 188 ? 20.719 16.777 -28.747 1.00 82.69 188 PRO A CA 1
ATOM 1399 C C . PRO A 1 188 ? 20.688 15.485 -29.581 1.00 82.69 188 PRO A C 1
ATOM 1401 O O . PRO A 1 188 ? 21.526 15.309 -30.458 1.00 82.69 188 PRO A O 1
ATOM 1404 N N . LEU A 1 189 ? 19.733 14.575 -29.356 1.00 80.44 189 LEU A N 1
ATOM 1405 C CA . LEU A 1 189 ? 19.559 13.379 -30.191 1.00 80.44 189 LEU A CA 1
ATOM 1406 C C . LEU A 1 189 ? 18.933 13.704 -31.553 1.00 80.44 189 LEU A C 1
ATOM 1408 O O . LEU A 1 189 ? 19.097 12.935 -32.502 1.00 80.44 189 LEU A O 1
ATOM 1412 N N . GLY A 1 190 ? 18.248 14.844 -31.671 1.00 76.3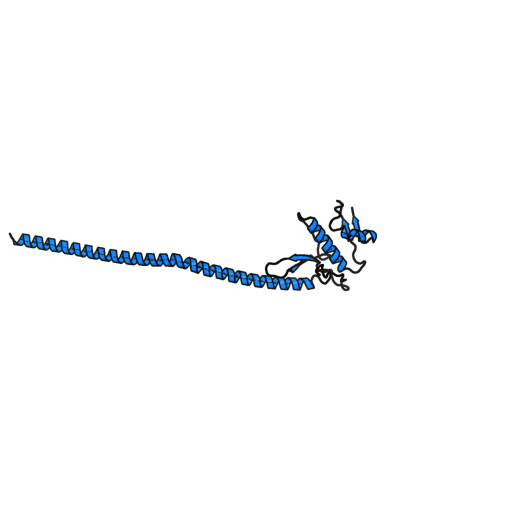1 190 GLY A N 1
ATOM 1413 C CA . GLY A 1 190 ? 17.682 15.314 -32.934 1.00 76.31 190 GLY A CA 1
ATOM 1414 C C . GLY A 1 190 ? 18.764 15.677 -33.949 1.00 76.31 190 GLY A C 1
ATOM 1415 O O . GLY A 1 190 ? 18.677 15.284 -35.109 1.00 76.31 190 GLY A O 1
ATOM 1416 N N . THR A 1 191 ? 19.844 16.336 -33.512 1.00 76.00 191 THR A N 1
ATOM 1417 C CA . THR A 1 191 ? 20.973 16.685 -34.399 1.00 76.00 191 THR A CA 1
ATOM 1418 C C . THR A 1 191 ? 21.732 15.453 -34.893 1.00 76.00 191 THR A C 1
ATOM 1420 O O . THR A 1 191 ? 22.283 15.473 -35.991 1.00 76.00 191 THR A O 1
ATOM 1423 N N . ALA A 1 192 ? 21.712 14.364 -34.120 1.00 73.50 192 ALA A N 1
ATOM 1424 C CA . ALA A 1 192 ? 22.273 13.068 -34.496 1.00 73.50 192 ALA A CA 1
ATOM 1425 C C . ALA A 1 192 ? 21.324 12.206 -35.360 1.00 73.50 192 ALA A C 1
ATOM 1427 O O . ALA A 1 192 ? 21.687 11.089 -35.726 1.00 73.50 192 ALA A O 1
ATOM 1428 N N . GLY A 1 193 ? 20.109 12.680 -35.667 1.00 76.88 193 GLY A N 1
ATOM 1429 C CA . GLY A 1 193 ? 19.099 11.926 -36.423 1.00 76.88 193 GLY A CA 1
ATOM 1430 C C . GLY A 1 193 ? 18.483 10.742 -35.662 1.00 76.88 193 GLY A C 1
ATOM 1431 O O . GLY A 1 193 ? 17.844 9.886 -36.272 1.00 76.88 193 GLY A O 1
ATOM 1432 N N . LEU A 1 194 ? 18.680 10.674 -34.341 1.00 78.12 194 LEU A N 1
ATOM 1433 C CA . LEU A 1 194 ? 18.209 9.585 -33.474 1.00 78.12 194 LEU A CA 1
ATOM 1434 C C . LEU A 1 194 ? 16.846 9.876 -32.833 1.00 78.12 194 LEU A C 1
ATOM 1436 O O . LEU A 1 194 ? 16.146 8.944 -32.431 1.00 78.12 194 LEU A O 1
ATOM 1440 N N . LEU A 1 195 ? 16.471 11.155 -32.766 1.00 80.06 195 LEU A N 1
ATOM 1441 C CA . LEU A 1 195 ? 15.150 11.623 -32.368 1.00 80.06 195 LEU A CA 1
ATOM 1442 C C . LEU A 1 195 ? 14.490 12.325 -33.555 1.00 80.06 195 LEU A C 1
ATOM 1444 O O . LEU A 1 195 ? 15.013 13.308 -34.074 1.00 80.06 195 LEU A O 1
ATOM 1448 N N . THR A 1 196 ? 13.341 11.813 -33.988 1.00 79.94 196 THR A N 1
ATOM 1449 C CA . THR A 1 196 ? 12.493 12.475 -34.985 1.00 79.94 196 THR A CA 1
ATOM 1450 C C . THR A 1 196 ? 11.284 13.068 -34.279 1.00 79.94 196 THR A C 1
ATOM 1452 O O . THR A 1 196 ? 10.504 12.323 -33.687 1.00 79.94 196 THR A O 1
ATOM 1455 N N . PHE A 1 197 ? 11.129 14.390 -34.339 1.00 72.12 197 PHE A N 1
ATOM 1456 C CA . PHE A 1 197 ? 9.883 15.043 -33.954 1.00 72.12 197 PHE A CA 1
ATOM 1457 C C . PHE A 1 197 ? 8.937 15.047 -35.147 1.00 72.12 197 PHE A C 1
ATOM 1459 O O . PHE A 1 197 ? 9.283 15.519 -36.230 1.00 72.12 197 PHE A O 1
ATOM 1466 N N . VAL A 1 198 ? 7.759 14.484 -34.936 1.00 67.19 198 VAL A N 1
ATOM 1467 C CA . VAL A 1 198 ? 6.617 14.604 -35.826 1.00 67.19 198 VAL A CA 1
ATOM 1468 C C . VAL A 1 198 ? 5.732 15.674 -35.197 1.00 67.19 198 VAL A C 1
ATOM 1470 O O . VAL A 1 198 ? 5.253 15.505 -34.079 1.00 67.19 198 VAL A O 1
ATOM 1473 N N . GLY A 1 199 ? 5.590 16.801 -35.878 1.00 57.34 199 GLY A N 1
ATOM 1474 C CA . GLY A 1 199 ? 4.751 17.932 -35.495 1.00 57.34 199 GLY A CA 1
ATOM 1475 C C . GLY A 1 199 ? 4.101 18.487 -36.743 1.00 57.34 199 GLY A C 1
ATOM 1476 O O . GLY A 1 199 ? 4.816 18.557 -37.770 1.00 57.34 199 GLY A O 1
#

Secondary structure (DSSP, 8-state):
-HHHHHHHHHHHHHHHHHHHHHHHHHHHHHHHHHHHHHHHHHHHHHHHHHHHHHHHHHHHHHHHHHHHHHHHHHHHHHHHHHHHHHHHS-GGGT--TTT----PPPTT-----EEEEEE--TTSPPEEEEE--SSS------SS-HHHHHHHHHHHHHHHHHHSPTTS--EEEE-TT----TTGGGHHHHHTTSEEEE-

pLDDT: mean 89.62, std 8.88, range [49.28, 98.19]

Sequence (199 aa):
MADRRAQLVSRVRGTLADALGATRTRLFAAQTELTAGRERLARVRRAAAEVPERVGAERDRRLAEIDERHAARITELARRAAEAARWEAPGAAAEEWSRWRVTPAERCEPPGALRIGALGIPGAEPVPALVPLLDAGHVELSGADRDGCDAVVGALLLRALGRADAGTVRLMGYDPEHLGGGLAGFAPLGTAGLLTFVG